Protein AF-A0A5C8NND2-F1 (afdb_monomer)

Organism: NCBI:txid2498847

Secondary structure (DSSP, 8-state):
-HHHHHHHHHHHHHHHHHHHHHHHHHTTTT-S-HHHHGGG-TTTSHHHHHHS--PPPPHHHHHHHHHHHHHHHHHHHHHHHHHHHHGGG--HHHHHHHHHHHHHHHHHHHHTTS-S-SSHHHHHHHHHHHHHHHHHHHHHHH--SS-----S-S-------THHHHHHHHHHHHHHHHHHHHHHHTTGGGS--SS--GGG----GGGG-TT--S---HHHHHHHHHHHHHHHHHHHHHHHHHHHHHHTSS-HHHHHHHHHHHHHHHHHHHHHHHHHTTSSHHHHHHHHHHHHHHHHHHHHHHHHHSPP--PPP-------TTTTS--

Nearest PDB structures (foldseek):
  6ied-assembly1_A  TM=7.271E-01  e=4.786E-05  Bacillus subtilis subsp. subtilis str. 168
  3mzv-assembly1_A  TM=2.451E-01  e=4.444E+00  Rhodobacter capsulatus
  5eg1-assembly1_B  TM=1.615E-01  e=3.174E+00  Escherichia coli

Solvent-accessible surface area (backbone atoms only — not comparable to full-atom values): 17252 Å² total; per-residue (Å²): 102,39,69,56,24,43,51,35,22,55,36,36,30,50,28,40,23,26,49,40,38,51,50,38,47,36,63,45,48,74,58,93,52,55,90,81,46,32,47,63,16,73,71,72,23,51,73,60,20,70,71,38,71,88,57,80,73,55,70,70,52,52,50,28,54,49,52,24,53,54,32,48,52,51,34,50,52,45,51,50,48,44,40,71,78,36,50,92,55,40,44,74,69,50,46,51,46,43,49,49,46,48,53,47,50,52,49,46,63,55,53,53,75,56,58,87,58,76,40,39,44,60,55,39,51,50,56,48,44,46,39,48,46,15,21,44,23,26,34,53,33,64,55,78,67,68,73,70,78,76,77,93,81,72,83,84,74,86,61,65,69,27,23,60,37,21,48,52,23,53,56,44,44,53,53,44,52,47,44,47,41,43,26,55,71,39,70,18,54,65,51,44,67,53,98,73,54,73,92,56,46,34,88,53,75,75,74,68,40,43,80,55,60,70,81,62,61,68,34,41,23,24,22,49,45,49,54,38,50,54,50,48,53,55,28,46,54,32,41,48,53,15,18,58,30,22,50,72,40,90,48,68,70,40,32,53,49,16,54,51,49,52,53,43,49,53,51,36,52,52,25,49,50,32,23,24,56,60,50,59,27,41,60,24,46,16,49,32,47,25,45,48,31,49,46,44,17,53,36,32,36,48,30,64,68,39,82,75,82,71,78,72,78,79,76,77,72,77,79,72,85,70,85,82,72,89,134

Structure (mmCIF, N/CA/C/O backbone):
data_AF-A0A5C8NND2-F1
#
_entry.id   AF-A0A5C8NND2-F1
#
loop_
_atom_site.group_PDB
_atom_site.id
_atom_site.type_symbol
_atom_site.label_atom_id
_atom_site.label_alt_id
_atom_site.label_comp_id
_atom_site.label_asym_id
_atom_site.label_entity_id
_atom_site.label_seq_id
_atom_site.pdbx_PDB_ins_code
_atom_site.Cartn_x
_atom_site.Cartn_y
_atom_site.Cartn_z
_atom_site.occupancy
_atom_site.B_iso_or_equiv
_atom_site.auth_seq_id
_atom_site.auth_comp_id
_atom_site.auth_asym_id
_atom_site.auth_atom_id
_atom_site.pdbx_PDB_model_num
ATOM 1 N N . MET A 1 1 ? -12.599 -13.479 16.612 1.00 85.00 1 MET A N 1
ATOM 2 C CA . MET A 1 1 ? -12.754 -12.504 15.508 1.00 85.00 1 MET A CA 1
ATOM 3 C C 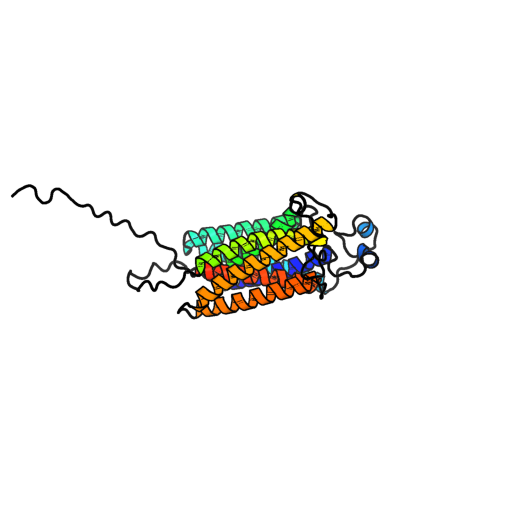. MET A 1 1 ? -11.619 -11.495 15.453 1.00 85.00 1 MET A C 1
ATOM 5 O O . MET A 1 1 ? -10.872 -11.562 14.494 1.00 85.00 1 MET A O 1
ATOM 9 N N . LYS A 1 2 ? -11.383 -10.664 16.480 1.00 89.38 2 LYS A N 1
ATOM 10 C CA . LYS A 1 2 ? -10.290 -9.664 16.458 1.00 89.38 2 LYS A CA 1
ATOM 11 C C . LYS A 1 2 ? -8.902 -10.227 16.112 1.00 89.38 2 LYS A C 1
ATOM 13 O O . LYS A 1 2 ? -8.240 -9.712 15.224 1.00 89.38 2 LYS A O 1
ATOM 18 N N . ARG A 1 3 ? -8.492 -11.331 16.756 1.00 93.38 3 ARG A N 1
ATOM 19 C CA . ARG A 1 3 ? -7.207 -12.004 16.468 1.00 93.38 3 ARG A CA 1
ATOM 20 C C . ARG A 1 3 ? -7.115 -12.537 15.032 1.00 93.38 3 ARG A C 1
ATOM 22 O O . ARG A 1 3 ? -6.057 -12.441 14.429 1.00 93.38 3 ARG A O 1
ATOM 29 N N . LEU A 1 4 ? -8.219 -13.055 14.487 1.00 94.75 4 LEU A N 1
ATOM 30 C CA . LEU A 1 4 ? -8.273 -13.534 13.100 1.00 94.75 4 LEU A CA 1
ATOM 31 C C . LEU A 1 4 ? -8.177 -12.368 12.111 1.00 94.75 4 LEU A C 1
ATOM 33 O O . LEU A 1 4 ? -7.431 -12.463 11.148 1.00 94.75 4 LEU A O 1
ATOM 37 N N . ALA A 1 5 ? -8.874 -11.259 12.379 1.00 95.44 5 ALA A N 1
ATOM 38 C CA . ALA A 1 5 ? -8.794 -10.051 11.561 1.00 95.44 5 ALA A CA 1
ATOM 39 C C . ALA A 1 5 ? -7.383 -9.439 11.592 1.00 95.44 5 ALA A C 1
ATOM 41 O O . ALA A 1 5 ? -6.867 -9.055 10.550 1.00 95.44 5 ALA A O 1
ATOM 42 N N . LEU A 1 6 ? -6.721 -9.432 12.756 1.00 96.12 6 LEU A N 1
ATOM 43 C CA . LEU A 1 6 ? -5.328 -8.996 12.872 1.00 96.12 6 LEU A CA 1
ATOM 44 C C . LEU A 1 6 ? -4.374 -9.917 12.100 1.00 96.12 6 LEU A C 1
ATOM 46 O O . LEU A 1 6 ? -3.526 -9.427 11.364 1.00 96.12 6 LEU A O 1
ATOM 50 N N . LEU A 1 7 ? -4.527 -11.240 12.225 1.00 97.81 7 LEU A N 1
ATOM 51 C CA . LEU A 1 7 ? -3.732 -12.197 11.453 1.00 97.81 7 LEU A CA 1
ATOM 52 C C . LEU A 1 7 ? -3.928 -11.996 9.944 1.00 97.81 7 LEU A C 1
ATOM 54 O O . LEU A 1 7 ? -2.949 -11.907 9.210 1.00 97.81 7 LEU A O 1
ATOM 58 N N . ALA A 1 8 ? -5.176 -11.869 9.486 1.00 97.88 8 ALA A N 1
ATOM 59 C CA . ALA A 1 8 ? -5.491 -11.608 8.085 1.00 97.88 8 ALA A CA 1
ATOM 60 C C . ALA A 1 8 ? -4.902 -10.269 7.608 1.00 97.88 8 ALA A C 1
ATOM 62 O O . ALA A 1 8 ? -4.371 -10.186 6.503 1.00 97.88 8 ALA A O 1
ATOM 63 N N . CYS A 1 9 ? -4.935 -9.233 8.450 1.00 98.06 9 CYS A N 1
ATOM 64 C CA . CYS A 1 9 ? -4.323 -7.936 8.171 1.00 98.06 9 CYS A CA 1
ATOM 65 C C . CYS A 1 9 ? -2.804 -8.062 7.971 1.00 98.06 9 CYS A C 1
ATOM 67 O O . CYS A 1 9 ? -2.269 -7.553 6.989 1.00 98.06 9 CYS A O 1
ATOM 69 N N . LEU A 1 10 ? -2.107 -8.778 8.860 1.00 97.81 10 LEU A N 1
ATOM 70 C CA . LEU A 1 10 ? -0.660 -9.002 8.750 1.00 97.81 10 LEU A CA 1
ATOM 71 C C . LEU A 1 10 ? -0.304 -9.832 7.510 1.00 97.81 10 LEU A C 1
ATOM 73 O O . LEU A 1 10 ? 0.630 -9.489 6.790 1.00 97.81 10 LEU A O 1
ATOM 77 N N . LEU A 1 11 ? -1.083 -10.873 7.208 1.00 98.19 11 LEU A N 1
ATOM 78 C CA . LEU A 1 11 ? -0.917 -11.637 5.971 1.00 98.19 11 LEU A CA 1
ATOM 79 C C . LEU A 1 11 ? -1.165 -10.771 4.730 1.00 98.19 11 LEU A C 1
ATOM 81 O O . LEU A 1 11 ? -0.459 -10.928 3.740 1.00 98.19 11 LEU A O 1
ATOM 85 N N . THR A 1 12 ? -2.097 -9.817 4.786 1.00 98.19 12 THR A N 1
ATOM 86 C CA . THR A 1 12 ? -2.329 -8.861 3.690 1.00 98.19 12 THR A CA 1
ATOM 87 C C . THR A 1 12 ? -1.110 -7.968 3.454 1.00 98.19 12 THR A C 1
ATOM 89 O O . THR A 1 12 ? -0.739 -7.736 2.309 1.00 98.19 12 THR A O 1
ATOM 92 N N . VAL A 1 13 ? -0.394 -7.557 4.504 1.00 97.56 13 VAL A N 1
ATOM 93 C CA . VAL A 1 13 ? 0.896 -6.856 4.355 1.00 97.56 13 VAL A CA 1
ATOM 94 C C . VAL A 1 13 ? 1.930 -7.743 3.648 1.00 97.56 13 VAL A C 1
ATOM 96 O O . VAL A 1 13 ? 2.632 -7.270 2.752 1.00 97.56 13 VAL A O 1
ATOM 99 N N . CYS A 1 14 ? 1.997 -9.038 3.978 1.00 97.50 14 CYS A N 1
ATOM 100 C CA . CYS A 1 14 ? 2.864 -9.993 3.275 1.00 97.50 14 CYS A CA 1
ATOM 101 C C . CYS A 1 14 ? 2.464 -10.174 1.799 1.00 97.50 14 CYS A C 1
ATOM 103 O O . CYS A 1 14 ? 3.339 -10.261 0.931 1.00 97.50 14 CYS A O 1
ATOM 105 N N . ILE A 1 15 ? 1.162 -10.199 1.493 1.00 97.31 15 ILE A N 1
ATOM 106 C CA . ILE A 1 15 ? 0.633 -10.224 0.119 1.00 97.31 15 ILE A CA 1
ATOM 107 C C . ILE A 1 15 ? 1.097 -8.978 -0.638 1.00 97.31 15 ILE A C 1
ATOM 109 O O . ILE A 1 15 ? 1.634 -9.115 -1.736 1.00 97.31 15 ILE A O 1
ATOM 113 N N . THR A 1 16 ? 0.953 -7.789 -0.049 1.00 96.62 16 THR A N 1
ATOM 114 C CA . THR A 1 16 ? 1.363 -6.517 -0.661 1.00 96.62 16 THR A CA 1
ATOM 115 C C . THR A 1 16 ? 2.868 -6.476 -0.927 1.00 96.62 16 THR A C 1
ATOM 117 O O . THR A 1 16 ? 3.281 -6.125 -2.032 1.00 96.62 16 THR A O 1
ATOM 120 N N . ALA A 1 17 ? 3.693 -6.902 0.035 1.00 97.06 17 ALA A N 1
ATOM 121 C CA . ALA A 1 17 ? 5.146 -6.963 -0.124 1.00 97.06 17 ALA A CA 1
ATOM 122 C C . ALA A 1 17 ? 5.560 -7.936 -1.242 1.00 97.06 17 ALA A C 1
ATOM 124 O O . ALA A 1 17 ? 6.278 -7.570 -2.169 1.00 97.06 17 ALA A O 1
ATOM 125 N N . SER A 1 18 ? 5.064 -9.175 -1.196 1.00 96.94 18 SER A N 1
ATOM 126 C CA . SER A 1 18 ? 5.376 -10.189 -2.212 1.00 96.94 18 SER A CA 1
ATOM 127 C C . SER A 1 18 ? 4.859 -9.803 -3.604 1.00 96.94 18 SER A C 1
ATOM 129 O O . SER A 1 18 ? 5.570 -9.998 -4.588 1.00 96.94 18 SER A O 1
ATOM 131 N N . SER A 1 19 ? 3.673 -9.190 -3.697 1.00 95.19 19 SER A N 1
ATOM 132 C CA . SER A 1 19 ? 3.117 -8.661 -4.949 1.00 95.19 19 SER A CA 1
ATOM 133 C C . SER A 1 19 ? 3.984 -7.543 -5.530 1.00 95.19 19 SER A C 1
ATOM 135 O O . SER A 1 19 ? 4.287 -7.563 -6.724 1.00 95.19 19 SER A O 1
ATOM 137 N N . ALA A 1 20 ? 4.428 -6.596 -4.694 1.00 94.94 20 ALA A N 1
ATOM 138 C CA . ALA A 1 20 ? 5.323 -5.521 -5.110 1.00 94.94 20 ALA A CA 1
ATOM 139 C C . ALA A 1 20 ? 6.652 -6.072 -5.637 1.00 94.94 20 ALA A C 1
ATOM 141 O O . ALA A 1 20 ? 7.063 -5.696 -6.730 1.00 94.94 20 ALA A O 1
ATOM 142 N N . LEU A 1 21 ? 7.267 -7.019 -4.924 1.00 94.69 21 LEU A N 1
ATOM 143 C CA . LEU A 1 21 ? 8.515 -7.650 -5.352 1.00 94.69 21 LEU A CA 1
ATOM 144 C C . LEU A 1 21 ? 8.382 -8.326 -6.723 1.00 94.69 21 LEU A C 1
ATOM 146 O O . LEU A 1 21 ? 9.208 -8.099 -7.603 1.00 94.69 21 LEU A O 1
ATOM 150 N N . ILE A 1 22 ? 7.329 -9.127 -6.924 1.00 91.69 22 ILE A N 1
ATOM 151 C CA . ILE A 1 22 ? 7.084 -9.824 -8.196 1.00 91.69 22 ILE A CA 1
ATOM 152 C C . ILE A 1 22 ? 6.903 -8.816 -9.334 1.00 91.69 22 ILE A C 1
ATOM 154 O O . ILE A 1 22 ? 7.519 -8.973 -10.385 1.00 91.69 22 ILE A O 1
ATOM 158 N N . ARG A 1 23 ? 6.080 -7.783 -9.124 1.00 90.88 23 ARG A N 1
ATOM 159 C CA . ARG A 1 23 ? 5.770 -6.774 -10.142 1.00 90.88 23 ARG A CA 1
ATOM 160 C C . ARG A 1 23 ? 6.983 -5.918 -10.497 1.00 90.88 23 ARG A C 1
ATOM 162 O O . ARG A 1 23 ? 7.271 -5.738 -11.673 1.00 90.88 23 ARG A O 1
ATOM 169 N N . HIS A 1 24 ? 7.694 -5.396 -9.499 1.00 89.88 24 HIS A N 1
ATOM 170 C CA . HIS A 1 24 ? 8.872 -4.561 -9.733 1.00 89.88 24 HIS A CA 1
ATOM 171 C C . HIS A 1 24 ? 9.998 -5.358 -10.396 1.00 89.88 24 HIS A C 1
ATOM 173 O O . HIS A 1 24 ? 10.655 -4.835 -11.291 1.00 89.88 24 HIS A O 1
ATOM 179 N N . TRP A 1 25 ? 10.163 -6.637 -10.037 1.00 87.88 25 TRP A N 1
ATOM 180 C CA . TRP A 1 25 ? 11.082 -7.527 -10.742 1.00 87.88 25 TRP A CA 1
ATOM 181 C C . TRP A 1 25 ? 10.650 -7.749 -12.195 1.00 87.88 25 TRP A C 1
ATOM 183 O O . TRP A 1 25 ? 11.470 -7.606 -13.086 1.00 87.88 25 TRP A O 1
ATOM 193 N N . GLN A 1 26 ? 9.371 -8.027 -12.468 1.00 84.00 26 GLN A N 1
ATOM 194 C CA . GLN A 1 26 ? 8.870 -8.182 -13.844 1.00 84.00 26 GLN A CA 1
ATOM 195 C C . GLN A 1 26 ? 9.059 -6.919 -14.698 1.00 84.00 26 GLN A C 1
ATOM 197 O O . GLN A 1 26 ? 9.319 -7.030 -15.894 1.00 84.00 26 GLN A O 1
ATOM 202 N N . ALA A 1 27 ? 8.963 -5.742 -14.077 1.00 80.69 27 ALA A N 1
ATOM 203 C CA . ALA A 1 27 ? 9.241 -4.445 -14.690 1.00 80.69 27 ALA A CA 1
ATOM 204 C C . ALA A 1 27 ? 10.749 -4.131 -14.811 1.00 80.69 27 ALA A C 1
ATOM 206 O O . ALA A 1 27 ? 11.117 -3.043 -15.246 1.00 80.69 27 ALA A O 1
ATOM 207 N N . GLY A 1 28 ? 11.637 -5.045 -14.410 1.00 80.94 28 GLY A N 1
ATOM 208 C CA . GLY A 1 28 ? 13.086 -4.873 -14.515 1.00 80.94 28 GLY A CA 1
ATOM 209 C C . GLY A 1 28 ? 13.693 -3.854 -13.548 1.00 80.94 28 GLY A C 1
ATOM 210 O O . GLY A 1 28 ? 14.813 -3.399 -13.775 1.00 80.94 28 GLY A O 1
ATOM 211 N N . LEU A 1 29 ? 12.978 -3.471 -12.483 1.00 82.00 29 LEU A N 1
ATOM 212 C CA . LEU A 1 29 ? 13.484 -2.514 -11.500 1.00 82.00 29 LEU A CA 1
ATOM 213 C C . LEU A 1 29 ? 14.721 -3.090 -10.791 1.00 82.00 29 LEU A C 1
ATOM 215 O O . LEU A 1 29 ? 14.643 -4.148 -10.165 1.00 82.00 29 LEU A O 1
ATOM 219 N N . GLY A 1 30 ? 15.841 -2.366 -10.857 1.00 73.00 30 GLY A N 1
ATOM 220 C CA . GLY A 1 30 ? 17.125 -2.789 -10.287 1.00 73.00 30 GLY A CA 1
ATOM 221 C C . GLY A 1 30 ? 18.031 -3.581 -11.234 1.00 73.00 30 GLY A C 1
ATOM 222 O O . GLY A 1 30 ? 18.991 -4.178 -10.760 1.00 73.00 30 GLY A O 1
ATOM 223 N N . CYS A 1 31 ? 17.745 -3.610 -12.540 1.00 75.69 31 CYS A N 1
ATOM 224 C CA . CYS A 1 31 ? 18.754 -3.976 -13.533 1.00 75.69 31 CYS A CA 1
ATOM 225 C C . CYS A 1 31 ? 19.512 -2.723 -13.997 1.00 75.69 31 CYS A C 1
ATOM 227 O O . CYS A 1 31 ? 18.945 -1.873 -14.681 1.00 75.69 31 CYS A O 1
ATOM 229 N N . ASP A 1 32 ? 20.799 -2.649 -13.660 1.00 62.66 32 ASP A N 1
ATOM 230 C CA . ASP A 1 32 ? 21.664 -1.503 -13.979 1.00 62.66 32 ASP A CA 1
ATOM 231 C C . ASP A 1 32 ? 22.063 -1.444 -15.468 1.00 62.66 32 ASP A C 1
ATOM 233 O O . ASP A 1 32 ? 22.403 -0.384 -15.987 1.00 62.66 32 ASP A O 1
ATOM 237 N N . ALA A 1 33 ? 21.996 -2.576 -16.179 1.00 63.88 33 ALA A N 1
ATOM 238 C CA . ALA A 1 33 ? 22.332 -2.697 -17.597 1.00 63.88 33 ALA A C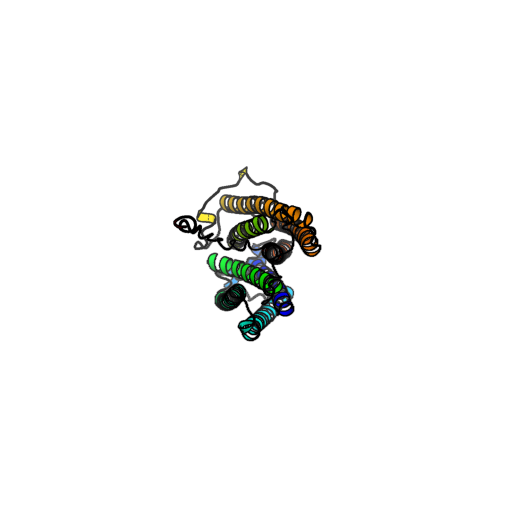A 1
ATOM 239 C C . ALA A 1 33 ? 21.167 -3.323 -18.376 1.00 63.88 33 ALA A C 1
ATOM 241 O O . ALA A 1 33 ? 21.176 -4.519 -18.667 1.00 63.88 33 ALA A O 1
ATOM 242 N N . TRP A 1 34 ? 20.156 -2.510 -18.713 1.00 64.94 34 TRP A N 1
ATOM 243 C CA . TRP A 1 34 ? 18.921 -2.962 -19.375 1.00 64.94 34 TRP A CA 1
ATOM 244 C C . TRP A 1 34 ? 19.181 -3.893 -20.570 1.00 64.94 34 TRP A C 1
ATOM 246 O O . TRP A 1 34 ? 18.594 -4.968 -20.639 1.00 64.94 34 TRP A O 1
ATOM 256 N N . GLY A 1 35 ? 20.138 -3.553 -21.442 1.00 58.53 35 GLY A N 1
ATOM 257 C CA . GLY A 1 35 ? 20.505 -4.384 -22.598 1.00 58.53 35 GLY A CA 1
ATOM 258 C C . GLY A 1 35 ? 21.026 -5.785 -22.243 1.00 58.53 35 GLY A C 1
ATOM 259 O O . GLY A 1 35 ? 20.824 -6.717 -23.011 1.00 58.53 35 GLY A O 1
ATOM 260 N N . ALA A 1 36 ? 21.637 -5.966 -21.069 1.00 61.84 36 ALA A N 1
ATOM 261 C CA . ALA A 1 36 ? 22.093 -7.271 -20.592 1.00 61.84 36 ALA A CA 1
ATOM 262 C C . ALA A 1 36 ? 20.978 -8.080 -19.902 1.00 61.84 36 ALA A C 1
ATOM 264 O O . ALA A 1 36 ? 21.051 -9.307 -19.873 1.00 61.84 36 ALA A O 1
ATOM 265 N N . CYS A 1 37 ? 19.946 -7.421 -19.355 1.00 65.62 37 CYS A N 1
ATOM 266 C CA . CYS A 1 37 ? 18.861 -8.105 -18.643 1.00 65.62 37 CYS A CA 1
ATOM 267 C C . CYS A 1 37 ? 17.531 -8.187 -19.407 1.00 65.62 37 CYS A C 1
ATOM 269 O O . CYS A 1 37 ? 16.625 -8.866 -18.926 1.00 65.62 37 CYS A O 1
ATOM 271 N N . ALA A 1 38 ? 17.365 -7.507 -20.546 1.00 62.69 38 ALA A N 1
ATOM 272 C CA . ALA A 1 38 ? 16.078 -7.399 -21.244 1.00 62.69 38 ALA A CA 1
ATOM 273 C C . ALA A 1 38 ? 15.456 -8.776 -21.551 1.00 62.69 38 ALA A C 1
ATOM 275 O O . ALA A 1 38 ? 14.270 -8.985 -21.298 1.00 62.69 38 ALA A O 1
ATOM 276 N N . ALA A 1 39 ? 16.278 -9.755 -21.952 1.00 60.69 39 ALA A N 1
ATOM 277 C CA . ALA A 1 39 ? 15.859 -11.138 -22.215 1.00 60.69 39 ALA A CA 1
ATOM 278 C C . ALA A 1 39 ? 15.339 -11.899 -20.973 1.00 60.69 39 ALA A C 1
ATOM 280 O O . ALA A 1 39 ? 14.742 -12.963 -21.099 1.00 60.69 39 ALA A O 1
ATOM 281 N N . THR A 1 40 ? 15.558 -11.374 -19.762 1.00 65.50 40 THR A N 1
ATOM 282 C CA . THR A 1 40 ? 15.129 -11.981 -18.488 1.00 65.50 40 THR A CA 1
ATOM 283 C C . THR A 1 40 ? 13.757 -11.474 -18.025 1.00 65.50 40 THR A C 1
ATOM 285 O O . THR A 1 40 ? 13.126 -12.096 -17.166 1.00 65.50 40 THR A O 1
ATOM 288 N N . PHE A 1 41 ? 13.274 -10.349 -18.569 1.00 67.88 41 PHE A N 1
ATOM 289 C CA . PHE A 1 41 ? 12.112 -9.632 -18.042 1.00 67.88 41 PHE A CA 1
ATOM 290 C C . PHE A 1 41 ? 10.925 -9.644 -19.019 1.00 67.88 41 PHE A C 1
ATOM 292 O O . PHE A 1 41 ? 10.891 -8.857 -19.966 1.00 67.88 41 PHE A O 1
ATOM 299 N N . PRO A 1 42 ? 9.900 -10.479 -18.768 1.00 58.91 42 PRO A N 1
ATOM 300 C CA . PRO A 1 42 ? 8.850 -10.761 -19.746 1.00 58.91 42 PRO A CA 1
ATOM 301 C C . PRO A 1 42 ? 7.902 -9.587 -20.032 1.00 58.91 42 PRO A C 1
ATOM 303 O O . PRO A 1 42 ? 7.272 -9.579 -21.080 1.00 58.91 42 PRO A O 1
ATOM 306 N N . VAL A 1 43 ? 7.777 -8.607 -19.127 1.00 59.69 43 VAL A N 1
ATOM 307 C CA . VAL A 1 43 ? 6.843 -7.474 -19.302 1.00 59.69 43 VAL A CA 1
ATOM 308 C C . VAL A 1 43 ? 7.479 -6.332 -20.091 1.00 59.69 43 VAL A C 1
ATOM 310 O O . VAL A 1 43 ? 6.839 -5.749 -20.955 1.00 59.69 43 VAL A O 1
ATOM 313 N N . ARG A 1 44 ? 8.745 -6.008 -19.814 1.00 59.00 44 ARG A N 1
ATOM 314 C CA . ARG A 1 44 ? 9.414 -4.840 -20.406 1.00 59.00 44 ARG A CA 1
ATOM 315 C C . ARG A 1 44 ? 10.299 -5.206 -21.613 1.00 59.00 44 ARG A C 1
ATOM 317 O O . ARG A 1 44 ? 10.649 -4.325 -22.384 1.00 59.00 44 ARG A O 1
ATOM 324 N N . GLY A 1 45 ? 10.618 -6.491 -21.821 1.00 52.50 45 GLY A N 1
ATOM 325 C CA . GLY A 1 45 ? 11.430 -6.972 -22.951 1.00 52.50 45 GLY A CA 1
ATOM 326 C C . GLY A 1 45 ? 10.672 -7.282 -24.254 1.00 52.50 45 GLY A C 1
ATOM 327 O O . GLY A 1 45 ? 11.306 -7.625 -25.248 1.00 52.50 45 GLY A O 1
ATOM 328 N N . GLY A 1 46 ? 9.337 -7.176 -24.285 1.00 58.88 46 GLY A N 1
ATOM 329 C CA . GLY A 1 46 ? 8.539 -7.305 -25.515 1.00 58.88 46 GLY A CA 1
ATOM 330 C C . GLY A 1 46 ? 8.848 -8.557 -26.360 1.00 58.88 46 GLY A C 1
ATOM 331 O O . GLY A 1 46 ? 9.065 -9.650 -25.833 1.00 58.88 46 GLY A O 1
ATOM 332 N N . ALA A 1 47 ? 8.877 -8.399 -27.689 1.00 49.97 47 ALA A N 1
ATOM 333 C CA . ALA A 1 47 ? 9.171 -9.484 -28.633 1.00 49.97 47 ALA A CA 1
ATOM 334 C C . ALA A 1 47 ? 10.599 -10.059 -28.493 1.00 49.97 47 ALA A C 1
ATOM 336 O O . ALA A 1 47 ? 10.817 -11.225 -28.814 1.00 49.97 47 ALA A O 1
ATOM 337 N N . GLU A 1 48 ? 11.557 -9.283 -27.974 1.00 49.94 48 GLU A N 1
ATOM 338 C CA . GLU A 1 48 ? 12.941 -9.728 -27.754 1.00 49.94 48 GLU A CA 1
ATOM 339 C C . GLU A 1 48 ? 13.053 -10.701 -26.570 1.00 49.94 48 GLU A C 1
ATOM 341 O O . GLU A 1 48 ? 13.769 -11.697 -26.658 1.00 49.94 48 GLU A O 1
ATOM 346 N N . ALA A 1 49 ? 12.286 -10.486 -25.493 1.00 52.59 49 ALA A N 1
ATOM 347 C CA . ALA A 1 49 ? 12.168 -11.458 -24.401 1.00 52.59 49 ALA A CA 1
ATOM 348 C C . ALA A 1 49 ? 11.431 -12.737 -24.836 1.00 52.59 49 ALA A C 1
ATOM 350 O O . ALA A 1 49 ? 11.746 -13.819 -24.347 1.00 52.59 49 ALA A O 1
ATOM 351 N N . ALA A 1 50 ? 10.482 -12.631 -25.773 1.00 50.69 50 ALA A N 1
ATOM 352 C CA . ALA A 1 50 ? 9.775 -13.782 -26.341 1.00 50.69 50 ALA A CA 1
ATOM 353 C C . ALA A 1 50 ? 10.635 -14.614 -27.316 1.00 50.69 50 ALA A C 1
ATOM 355 O O . ALA A 1 50 ? 10.376 -15.804 -27.491 1.00 50.69 50 ALA A O 1
ATOM 356 N N . ALA A 1 51 ? 11.651 -14.005 -27.936 1.00 51.03 51 ALA A N 1
ATOM 357 C CA . ALA A 1 51 ? 12.617 -14.671 -28.813 1.00 51.03 51 ALA A CA 1
ATOM 358 C C . ALA A 1 51 ? 13.811 -15.289 -28.053 1.00 51.03 51 ALA A C 1
ATOM 360 O O . ALA A 1 51 ? 14.567 -16.074 -28.629 1.00 51.03 51 ALA A O 1
ATOM 361 N N . GLY A 1 52 ? 13.995 -14.938 -26.774 1.00 54.03 52 GLY A N 1
ATOM 362 C CA . GLY A 1 52 ? 15.036 -15.479 -25.903 1.00 54.03 52 GLY A CA 1
ATOM 363 C C . GLY A 1 52 ? 14.665 -16.816 -25.248 1.00 54.03 52 GLY A C 1
ATOM 364 O O . GLY A 1 52 ? 13.500 -17.201 -25.159 1.00 54.03 52 GLY A O 1
ATOM 365 N N . VAL A 1 53 ? 15.674 -17.540 -24.753 1.00 55.84 53 VAL A N 1
ATOM 366 C CA . VAL A 1 53 ? 15.464 -18.740 -23.923 1.00 55.84 53 VAL A CA 1
ATOM 367 C C . VAL A 1 53 ? 14.727 -18.328 -22.639 1.00 55.84 53 VAL A C 1
ATOM 369 O O . VAL A 1 53 ? 15.169 -17.374 -21.997 1.00 55.84 53 VAL A O 1
ATOM 372 N N . PRO A 1 54 ? 13.658 -19.033 -22.215 1.00 57.91 54 PRO A N 1
ATOM 373 C CA . PRO A 1 54 ? 12.967 -18.735 -20.965 1.00 57.91 54 PRO A CA 1
ATOM 374 C C . PRO A 1 54 ? 13.948 -18.733 -19.787 1.00 57.91 54 PRO A C 1
ATOM 376 O O . PRO A 1 54 ? 14.489 -19.775 -19.414 1.00 57.91 54 PRO A O 1
ATOM 379 N N . VAL A 1 55 ? 14.192 -17.559 -19.202 1.00 65.62 55 VAL A N 1
ATOM 380 C CA . VAL A 1 55 ? 15.058 -17.440 -18.027 1.00 65.62 55 VAL A CA 1
ATOM 381 C C . VAL A 1 55 ? 14.252 -17.806 -16.787 1.00 65.62 55 VAL A C 1
ATOM 383 O O . VAL A 1 55 ? 13.249 -17.168 -16.458 1.00 65.62 55 VAL A O 1
ATOM 386 N N . GLU A 1 56 ? 14.699 -18.842 -16.081 1.00 75.94 56 GLU A N 1
ATOM 387 C CA . GLU A 1 56 ? 14.078 -19.264 -14.829 1.00 75.94 56 GLU A CA 1
ATOM 388 C C . GLU A 1 56 ? 14.173 -18.131 -13.785 1.00 75.94 56 GLU A C 1
ATOM 390 O O . GLU A 1 56 ? 15.270 -17.619 -13.530 1.00 75.94 56 GLU A O 1
ATOM 395 N N . PRO A 1 57 ? 13.062 -17.728 -13.131 1.00 81.62 57 PRO A N 1
ATOM 396 C CA . PRO A 1 57 ? 13.096 -16.660 -12.141 1.00 81.62 57 PRO A CA 1
ATOM 397 C C . PRO A 1 57 ? 14.042 -16.999 -10.983 1.00 81.62 57 PRO A C 1
ATOM 399 O O . PRO A 1 57 ? 14.046 -18.148 -10.529 1.00 81.62 57 PRO A O 1
ATOM 402 N N . PRO A 1 58 ? 14.766 -16.020 -10.410 1.00 86.38 58 PRO A N 1
ATOM 403 C CA . PRO A 1 58 ? 15.633 -16.254 -9.261 1.00 86.38 58 PRO A CA 1
ATOM 404 C C . PRO A 1 58 ? 14.890 -16.895 -8.074 1.00 86.38 58 PRO A C 1
ATOM 406 O O . PRO A 1 58 ? 13.690 -16.645 -7.891 1.00 86.38 58 PRO A O 1
ATOM 409 N N . PRO A 1 59 ? 15.580 -17.656 -7.197 1.00 90.56 59 PRO A N 1
ATOM 410 C CA . PRO A 1 59 ? 14.960 -18.318 -6.046 1.00 90.56 59 PRO A CA 1
ATOM 411 C C . PRO A 1 59 ? 14.103 -17.384 -5.179 1.00 90.56 59 PRO A C 1
ATOM 413 O O . PRO A 1 59 ? 12.995 -17.753 -4.796 1.00 90.56 59 PRO A O 1
ATOM 416 N N . ALA A 1 60 ? 14.563 -16.150 -4.942 1.00 89.94 60 ALA A N 1
ATOM 417 C CA . ALA A 1 60 ? 13.825 -15.145 -4.177 1.00 89.94 60 ALA A CA 1
ATOM 418 C C . ALA A 1 60 ? 12.451 -14.815 -4.792 1.00 89.94 60 ALA A C 1
ATOM 420 O O . ALA A 1 60 ? 11.461 -14.697 -4.072 1.00 89.94 60 ALA A O 1
ATOM 421 N N . ILE A 1 61 ? 12.361 -14.736 -6.123 1.00 90.81 61 ILE A N 1
ATOM 422 C CA . ILE A 1 61 ? 11.108 -14.461 -6.838 1.00 90.81 61 ILE A CA 1
ATOM 423 C C . ILE A 1 61 ? 10.179 -15.675 -6.798 1.00 90.81 61 ILE A C 1
ATOM 425 O O . ILE A 1 61 ? 8.969 -15.522 -6.631 1.00 90.81 61 ILE A O 1
ATOM 429 N N . ARG A 1 62 ? 10.719 -16.896 -6.888 1.00 92.31 62 ARG A N 1
ATOM 430 C CA . ARG A 1 62 ? 9.916 -18.120 -6.733 1.00 92.31 62 ARG A CA 1
ATOM 431 C C . ARG A 1 62 ? 9.325 -18.233 -5.329 1.00 92.31 62 ARG A C 1
ATOM 433 O O . ARG A 1 62 ? 8.131 -18.509 -5.198 1.00 92.31 62 ARG A O 1
ATOM 440 N N . VAL A 1 63 ? 10.124 -17.945 -4.299 1.00 95.19 63 VAL A N 1
ATOM 441 C CA . VAL A 1 63 ? 9.655 -17.861 -2.907 1.00 95.19 63 VAL A CA 1
ATOM 442 C C . VAL A 1 63 ? 8.588 -16.779 -2.776 1.00 95.19 63 VAL A C 1
ATOM 444 O O . VAL A 1 63 ? 7.524 -17.060 -2.241 1.00 95.19 63 VAL A O 1
ATOM 447 N N . ALA A 1 64 ? 8.797 -15.585 -3.336 1.00 94.81 64 ALA A N 1
ATOM 448 C CA . ALA A 1 64 ? 7.798 -14.518 -3.312 1.00 94.81 64 ALA A CA 1
ATOM 449 C C . ALA A 1 64 ? 6.466 -14.945 -3.953 1.00 94.81 64 ALA A C 1
ATOM 451 O O . ALA A 1 64 ? 5.408 -14.704 -3.374 1.00 94.81 64 ALA A O 1
ATOM 452 N N . ARG A 1 65 ? 6.497 -15.637 -5.102 1.00 94.75 65 ARG A N 1
ATOM 453 C CA . ARG A 1 65 ? 5.292 -16.178 -5.760 1.00 94.75 65 ARG A CA 1
ATOM 454 C C . ARG A 1 65 ? 4.573 -17.208 -4.892 1.00 94.75 65 ARG A C 1
ATOM 456 O O . ARG A 1 65 ? 3.345 -17.188 -4.825 1.00 94.75 65 ARG A O 1
ATOM 463 N N . LEU A 1 66 ? 5.312 -18.101 -4.232 1.00 96.25 66 LEU A N 1
ATOM 464 C CA . LEU A 1 66 ? 4.731 -19.071 -3.303 1.00 96.25 66 LEU A CA 1
ATOM 465 C C . LEU A 1 66 ? 4.126 -18.375 -2.078 1.00 96.25 66 LEU A C 1
ATOM 467 O O . LEU A 1 66 ? 2.965 -18.625 -1.761 1.00 96.25 66 LEU A O 1
ATOM 471 N N . THR A 1 67 ? 4.870 -17.465 -1.446 1.00 96.62 67 THR A N 1
ATOM 472 C CA . THR A 1 67 ? 4.417 -16.672 -0.296 1.00 96.62 67 THR A CA 1
ATOM 473 C C . THR A 1 67 ? 3.157 -15.889 -0.631 1.00 96.62 67 THR A C 1
ATOM 475 O O . THR A 1 67 ? 2.210 -15.907 0.154 1.00 96.62 67 THR A O 1
ATOM 478 N N . HIS A 1 68 ? 3.107 -15.260 -1.808 1.00 96.00 68 HIS A N 1
ATOM 479 C CA . HIS A 1 68 ? 1.943 -14.517 -2.274 1.00 96.00 68 HIS A CA 1
ATOM 480 C C . HIS A 1 68 ? 0.715 -15.428 -2.388 1.00 96.00 68 HIS A C 1
ATOM 482 O O . HIS A 1 68 ? -0.316 -15.141 -1.786 1.00 96.00 68 HIS A O 1
ATOM 488 N N . ARG A 1 69 ? 0.835 -16.565 -3.090 1.00 95.38 69 ARG A N 1
ATOM 489 C CA . ARG A 1 69 ? -0.274 -17.519 -3.280 1.00 95.38 69 ARG A CA 1
ATOM 490 C C . ARG A 1 69 ? -0.766 -18.123 -1.966 1.00 95.38 69 ARG A C 1
ATOM 492 O O . ARG A 1 69 ? -1.974 -18.180 -1.733 1.00 95.38 69 ARG A O 1
ATOM 499 N N . ALA A 1 70 ? 0.159 -18.563 -1.115 1.00 97.44 70 ALA A N 1
ATOM 500 C CA . ALA A 1 70 ? -0.169 -19.156 0.176 1.00 97.44 70 ALA A CA 1
ATOM 501 C C . ALA A 1 70 ? -0.860 -18.135 1.094 1.00 97.44 70 ALA A C 1
ATOM 503 O O . ALA A 1 70 ? -1.924 -18.423 1.642 1.00 97.44 70 ALA A O 1
ATOM 504 N N . SER A 1 71 ? -0.313 -16.919 1.193 1.00 97.62 71 SER A N 1
ATOM 505 C CA . SER A 1 71 ? -0.894 -15.849 2.012 1.00 97.62 71 SER A CA 1
ATOM 506 C C . SER A 1 71 ? -2.253 -15.398 1.476 1.00 97.62 71 SER A C 1
ATOM 508 O O . SER A 1 71 ? -3.181 -15.250 2.263 1.00 97.62 71 SER A O 1
ATOM 510 N N . ALA A 1 72 ? -2.411 -15.244 0.157 1.00 96.81 72 ALA A N 1
ATOM 511 C CA . ALA A 1 72 ? -3.684 -14.869 -0.463 1.00 96.81 72 ALA A CA 1
ATOM 512 C C . ALA A 1 72 ? -4.781 -15.907 -0.199 1.00 96.81 72 ALA A C 1
ATOM 514 O O . ALA A 1 72 ? -5.888 -15.551 0.201 1.00 96.81 72 ALA A O 1
ATOM 515 N N . SER A 1 73 ? -4.450 -17.194 -0.331 1.00 97.19 73 SER A N 1
ATOM 516 C CA . SER A 1 73 ? -5.383 -18.285 -0.027 1.00 97.19 73 SER A CA 1
ATOM 517 C C . SER A 1 73 ? -5.773 -18.288 1.455 1.00 97.19 73 SER A C 1
ATOM 519 O O . SER A 1 73 ? -6.952 -18.393 1.790 1.00 97.19 73 SER A O 1
ATOM 521 N N . ALA A 1 74 ? -4.798 -18.104 2.352 1.00 98.06 74 ALA A N 1
ATOM 522 C CA . ALA A 1 74 ? -5.043 -18.023 3.788 1.00 98.06 74 ALA A CA 1
ATOM 523 C C . ALA A 1 74 ? -5.918 -16.815 4.164 1.00 98.06 74 ALA A C 1
ATOM 525 O O . ALA A 1 74 ? -6.858 -16.965 4.943 1.00 98.06 74 ALA A O 1
ATOM 526 N N . VAL A 1 75 ? -5.662 -15.632 3.592 1.00 98.31 75 VAL A N 1
ATOM 527 C CA . VAL A 1 75 ? -6.495 -14.437 3.803 1.00 98.31 75 VAL A CA 1
ATOM 528 C C . VAL A 1 75 ? -7.913 -14.671 3.301 1.00 98.31 75 VAL A C 1
ATOM 530 O O . VAL A 1 75 ? -8.848 -14.378 4.040 1.00 98.31 75 VAL A O 1
ATOM 533 N N . GLY A 1 76 ? -8.097 -15.266 2.119 1.00 97.75 76 GLY A N 1
ATOM 534 C CA . GLY A 1 76 ? -9.430 -15.580 1.601 1.00 97.75 76 GLY A CA 1
ATOM 535 C C . GLY A 1 76 ? -10.237 -16.481 2.538 1.00 97.75 76 GLY A C 1
ATOM 536 O O . GLY A 1 76 ? -11.389 -16.177 2.854 1.00 97.75 76 GLY A O 1
ATOM 537 N N . LEU A 1 77 ? -9.609 -17.534 3.070 1.00 98.06 77 LEU A N 1
ATOM 538 C CA . LEU A 1 77 ? -10.229 -18.411 4.068 1.00 98.06 77 LEU A CA 1
ATOM 539 C C . LEU A 1 77 ? -10.536 -17.676 5.378 1.00 98.06 77 LEU A C 1
ATOM 541 O O . LEU A 1 77 ? -11.615 -17.850 5.944 1.00 98.06 77 LEU A O 1
ATOM 545 N N . LEU A 1 78 ? -9.617 -16.836 5.861 1.00 97.94 78 LEU A N 1
ATOM 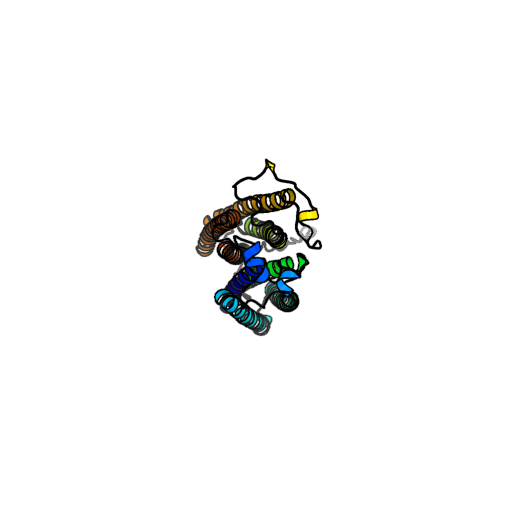546 C CA . LEU A 1 78 ? -9.817 -16.058 7.083 1.00 97.94 78 LEU A CA 1
ATOM 547 C C . LEU A 1 78 ? -10.951 -15.040 6.932 1.00 97.94 78 LEU A C 1
ATOM 549 O O . LEU A 1 78 ? -11.777 -14.931 7.835 1.00 97.94 78 LEU A O 1
ATOM 553 N N . VAL A 1 79 ? -11.026 -14.325 5.808 1.00 97.94 79 VAL A N 1
ATOM 554 C CA . VAL A 1 79 ? -12.104 -13.370 5.508 1.00 97.94 79 VAL A CA 1
ATOM 555 C C . VAL A 1 79 ? -13.450 -14.094 5.453 1.00 97.94 79 VAL A C 1
ATOM 557 O O . VAL A 1 79 ? -14.399 -13.657 6.106 1.00 97.94 79 VAL A O 1
ATOM 560 N N . ALA A 1 80 ? -13.522 -15.240 4.767 1.00 97.31 80 ALA A N 1
ATOM 561 C CA . ALA A 1 80 ? -14.723 -16.073 4.737 1.00 97.31 80 ALA A CA 1
ATOM 562 C C . ALA A 1 80 ? -15.128 -16.550 6.142 1.00 97.31 80 ALA A C 1
ATOM 564 O O . ALA A 1 80 ? -16.285 -16.407 6.532 1.00 97.31 80 ALA A O 1
ATOM 565 N N . ALA A 1 81 ? -14.181 -17.041 6.945 1.00 96.88 81 ALA A N 1
ATOM 566 C CA . ALA A 1 81 ? -14.445 -17.478 8.314 1.00 96.88 81 ALA A CA 1
ATOM 567 C C . ALA A 1 81 ? -14.918 -16.323 9.218 1.00 96.88 81 ALA A C 1
ATOM 569 O O . ALA A 1 81 ? -15.862 -16.485 9.993 1.00 96.88 81 ALA A O 1
ATOM 570 N N . ILE A 1 82 ? -14.295 -15.143 9.116 1.00 94.75 82 ILE A N 1
ATOM 571 C CA . ILE A 1 82 ? -14.704 -13.939 9.854 1.00 94.75 82 ILE A CA 1
ATOM 572 C C . ILE A 1 82 ? -16.139 -13.558 9.488 1.00 94.75 82 ILE A C 1
ATOM 574 O O . ILE A 1 82 ? -16.929 -13.280 10.390 1.00 94.75 82 ILE A O 1
ATOM 578 N N . ALA A 1 83 ? -16.482 -13.576 8.199 1.00 94.44 83 ALA A N 1
ATOM 579 C CA . ALA A 1 83 ? -17.823 -13.262 7.736 1.00 94.44 83 ALA A CA 1
ATOM 580 C C . ALA A 1 83 ? -18.843 -14.288 8.241 1.00 94.44 83 ALA A C 1
ATOM 582 O O . ALA A 1 83 ? -19.775 -13.910 8.943 1.00 94.44 83 ALA A O 1
ATOM 583 N N . LEU A 1 84 ? -18.635 -15.580 7.972 1.00 94.88 84 LEU A N 1
ATOM 584 C CA . LEU A 1 84 ? -19.581 -16.653 8.302 1.00 94.88 84 LEU A CA 1
ATOM 585 C C . LEU A 1 84 ? -19.836 -16.771 9.810 1.00 94.88 84 LEU A C 1
ATOM 587 O O . LEU A 1 84 ? -20.982 -16.778 10.255 1.00 94.88 84 LEU A O 1
ATOM 591 N N . PHE A 1 85 ? -18.775 -16.823 10.619 1.00 94.06 85 PHE A N 1
ATOM 592 C CA . PHE A 1 85 ? -18.902 -17.044 12.064 1.00 94.06 85 PHE A CA 1
ATOM 593 C C . PHE A 1 85 ? -19.100 -15.748 12.864 1.00 94.06 85 PHE A C 1
ATOM 595 O O . PHE A 1 85 ? -19.474 -15.783 14.043 1.00 94.06 85 PHE A O 1
ATOM 602 N N . GLY A 1 86 ? -18.810 -14.593 12.259 1.00 90.56 86 GLY A N 1
ATOM 603 C CA . GLY A 1 86 ? -18.964 -13.278 12.877 1.00 90.56 86 GLY A CA 1
ATOM 604 C C . GLY A 1 86 ? -20.319 -12.618 12.618 1.00 90.56 86 GLY A C 1
ATOM 605 O O . GLY A 1 86 ? -20.767 -11.842 13.465 1.00 90.56 86 GLY A O 1
ATOM 606 N N . TRP A 1 87 ? -21.000 -12.954 11.514 1.00 91.94 87 TRP A N 1
ATOM 607 C CA . TRP A 1 87 ? -22.146 -12.199 10.982 1.00 91.94 87 TRP A CA 1
ATOM 608 C C . TRP A 1 87 ? -23.245 -11.887 12.003 1.00 91.94 87 TRP A C 1
ATOM 610 O O . TRP A 1 87 ? -23.666 -10.736 12.149 1.00 91.94 87 TRP A O 1
ATOM 620 N N . ALA A 1 88 ? -23.683 -12.904 12.750 1.00 90.88 88 ALA A N 1
ATOM 621 C CA . ALA A 1 88 ? -24.768 -12.779 13.723 1.00 90.88 88 ALA A CA 1
ATOM 622 C C . ALA A 1 88 ? -24.442 -11.795 14.862 1.00 90.88 88 ALA A C 1
ATOM 624 O O . ALA A 1 88 ? -25.341 -11.172 15.417 1.00 90.88 88 ALA A O 1
ATOM 625 N N . ARG A 1 89 ? -23.153 -11.623 15.187 1.00 88.94 89 ARG A N 1
ATOM 626 C CA . ARG A 1 89 ? -22.663 -10.755 16.272 1.00 88.94 89 ARG A CA 1
ATOM 627 C C . ARG A 1 89 ? -22.207 -9.378 15.783 1.00 88.94 89 ARG A C 1
ATOM 629 O O . ARG A 1 89 ? -21.859 -8.525 16.597 1.00 88.94 89 ARG A O 1
ATOM 636 N N . PHE A 1 90 ? -22.151 -9.166 14.471 1.00 90.75 90 PHE A N 1
ATOM 637 C CA . PHE A 1 90 ? -21.704 -7.910 13.883 1.00 90.75 90 PHE A CA 1
ATOM 638 C C . PHE A 1 90 ? -22.775 -6.827 13.982 1.00 90.75 90 PHE A C 1
ATOM 640 O O . PHE A 1 90 ? -23.936 -7.038 13.629 1.00 90.75 90 PHE A O 1
ATOM 647 N N . SER A 1 91 ? -22.344 -5.633 14.395 1.00 90.62 91 SER A N 1
ATOM 648 C CA . SER A 1 91 ? -23.086 -4.391 14.165 1.00 90.62 91 SER A CA 1
ATOM 649 C C . SER A 1 91 ? -23.248 -4.116 12.663 1.00 90.62 91 SER A C 1
ATOM 651 O O . SER A 1 91 ? -22.514 -4.670 11.843 1.00 90.62 91 SER A O 1
ATOM 653 N N . GLY A 1 92 ? -24.164 -3.216 12.283 1.00 91.31 92 GLY A N 1
ATOM 654 C CA . GLY A 1 92 ? -24.374 -2.851 10.873 1.00 91.31 92 GLY A CA 1
ATOM 655 C C . GLY A 1 92 ? -23.082 -2.435 10.156 1.00 91.31 92 GLY A C 1
ATOM 656 O O . GLY A 1 92 ? -22.780 -2.951 9.084 1.00 91.31 92 GLY A O 1
ATOM 657 N N . ALA A 1 93 ? -22.252 -1.604 10.796 1.00 91.12 93 ALA A N 1
ATOM 658 C CA . ALA A 1 93 ? -20.958 -1.194 10.244 1.00 91.12 93 ALA A CA 1
ATOM 659 C C . ALA A 1 93 ? -19.978 -2.370 10.074 1.00 91.12 93 ALA A C 1
ATOM 661 O O . ALA A 1 93 ? -19.250 -2.423 9.089 1.00 91.12 93 ALA A O 1
ATOM 662 N N . GLN A 1 94 ? -19.975 -3.338 11.000 1.00 93.31 94 GLN A N 1
ATOM 663 C CA . GLN A 1 94 ? -19.145 -4.542 10.875 1.00 93.31 94 GLN A CA 1
ATOM 664 C C . GLN A 1 94 ? -19.615 -5.464 9.749 1.00 93.31 94 GLN A C 1
ATOM 666 O O . GLN A 1 94 ? -18.777 -6.050 9.072 1.00 93.31 94 GLN A O 1
ATOM 671 N N . ARG A 1 95 ? -20.928 -5.559 9.503 1.00 95.25 95 ARG A N 1
ATOM 672 C CA . ARG A 1 95 ? -21.465 -6.307 8.356 1.00 95.25 95 ARG A CA 1
ATOM 673 C C . ARG A 1 95 ? -21.041 -5.670 7.036 1.00 95.25 95 ARG A C 1
ATOM 675 O O . ARG A 1 95 ? -20.563 -6.383 6.164 1.00 95.25 95 ARG A O 1
ATOM 682 N N . VAL A 1 96 ? -21.133 -4.342 6.925 1.00 95.81 96 VAL A N 1
ATOM 683 C CA . VAL A 1 96 ? -20.662 -3.603 5.740 1.00 95.81 96 VAL A CA 1
ATOM 684 C C . VAL A 1 96 ? -19.160 -3.802 5.534 1.00 95.81 96 VAL A C 1
ATOM 686 O O . VAL A 1 96 ? -18.751 -4.202 4.452 1.00 95.81 96 VAL A O 1
ATOM 689 N N . ALA A 1 97 ? -18.337 -3.612 6.570 1.00 95.69 97 ALA A N 1
ATOM 690 C CA . ALA A 1 97 ? -16.892 -3.829 6.482 1.00 95.69 97 ALA A CA 1
ATOM 691 C C . ALA A 1 97 ? -16.542 -5.277 6.087 1.00 95.69 97 ALA A C 1
ATOM 693 O O . ALA A 1 97 ? -15.695 -5.500 5.228 1.00 95.69 97 ALA A O 1
ATOM 694 N N . SER A 1 98 ? -17.228 -6.269 6.662 1.00 96.19 98 SER A N 1
ATOM 695 C CA . SER A 1 98 ? -17.036 -7.675 6.299 1.00 96.19 98 SER A CA 1
ATOM 696 C C . SER A 1 98 ? -17.470 -7.977 4.861 1.00 96.19 98 SER A C 1
ATOM 698 O O . SER A 1 98 ? -16.824 -8.785 4.201 1.00 96.19 98 SER A O 1
ATOM 700 N N . ALA A 1 99 ? -18.542 -7.346 4.372 1.00 97.38 99 ALA A N 1
ATOM 701 C CA . ALA A 1 99 ? -18.989 -7.482 2.989 1.00 97.38 99 ALA A CA 1
ATOM 702 C C . ALA A 1 99 ? -17.995 -6.842 2.009 1.00 97.38 99 ALA A C 1
ATOM 704 O O . ALA A 1 99 ? -17.682 -7.450 0.991 1.00 97.38 99 ALA A O 1
ATOM 705 N N . ILE A 1 100 ? -17.442 -5.670 2.349 1.00 97.94 100 ILE A N 1
ATOM 706 C CA . ILE A 1 100 ? -16.372 -5.024 1.577 1.00 97.94 100 ILE A CA 1
ATOM 707 C C . ILE A 1 100 ? -15.148 -5.938 1.515 1.00 97.94 100 ILE A C 1
ATOM 709 O O . ILE A 1 100 ? -14.661 -6.200 0.425 1.00 97.94 100 ILE A O 1
ATOM 713 N N . ALA A 1 101 ? -14.688 -6.482 2.648 1.00 97.94 101 ALA A N 1
ATOM 714 C CA . ALA A 1 101 ? -13.537 -7.389 2.666 1.00 97.94 101 ALA A CA 1
ATOM 715 C C . ALA A 1 101 ? -13.756 -8.630 1.783 1.00 97.94 101 ALA A C 1
ATOM 717 O O . ALA A 1 101 ? -12.844 -9.041 1.069 1.00 97.94 101 ALA A O 1
ATOM 718 N N . LEU A 1 102 ? -14.959 -9.218 1.802 1.00 97.94 102 LEU A N 1
ATOM 719 C CA . LEU A 1 102 ? -15.316 -10.343 0.931 1.00 97.94 102 LEU A CA 1
ATOM 720 C C . LEU A 1 102 ? -15.315 -9.949 -0.548 1.00 97.94 102 LEU A C 1
ATOM 722 O O . LEU A 1 102 ? -14.680 -10.626 -1.355 1.00 97.94 102 LEU A O 1
ATOM 726 N N . ALA A 1 103 ? -16.014 -8.867 -0.893 1.00 98.25 103 ALA A N 1
ATOM 727 C CA . ALA A 1 103 ? -16.117 -8.388 -2.266 1.00 98.25 103 ALA A CA 1
ATOM 728 C C . ALA A 1 103 ? -14.738 -8.034 -2.836 1.00 98.25 103 ALA A C 1
ATOM 730 O O . ALA A 1 103 ? -14.405 -8.466 -3.935 1.00 98.25 103 ALA A O 1
ATOM 731 N N . ASP A 1 104 ? -13.916 -7.330 -2.060 1.00 98.19 104 ASP A N 1
ATOM 732 C CA . ASP A 1 104 ? -12.558 -6.943 -2.437 1.00 98.19 104 ASP A CA 1
ATOM 733 C C . ASP A 1 104 ? -11.636 -8.163 -2.576 1.00 98.19 104 ASP A C 1
ATOM 735 O O . ASP A 1 104 ? -10.887 -8.271 -3.539 1.00 98.19 104 ASP A O 1
ATOM 739 N N . THR A 1 105 ? -11.758 -9.164 -1.696 1.00 97.88 105 THR A N 1
ATOM 740 C CA . THR A 1 105 ? -11.010 -10.428 -1.832 1.00 97.88 105 THR A CA 1
ATOM 741 C C . THR A 1 105 ? -11.354 -11.154 -3.136 1.00 97.88 105 THR A C 1
ATOM 743 O O . THR A 1 105 ? -10.461 -11.639 -3.832 1.00 97.88 105 THR A O 1
ATOM 746 N N . VAL A 1 106 ? -12.641 -11.229 -3.493 1.00 97.56 106 VAL A N 1
ATOM 747 C CA . VAL A 1 106 ? -13.087 -11.836 -4.759 1.00 97.56 106 VAL A CA 1
ATOM 748 C C . VAL A 1 106 ? -12.606 -11.012 -5.951 1.00 97.56 106 VAL A C 1
ATOM 750 O O . VAL A 1 106 ? -12.106 -11.579 -6.924 1.00 97.56 106 VAL A O 1
ATOM 753 N N . PHE A 1 107 ? -12.712 -9.687 -5.861 1.00 97.00 107 PHE A N 1
ATOM 754 C CA . PHE A 1 107 ? -12.230 -8.758 -6.876 1.00 97.00 107 PHE A CA 1
ATOM 755 C C . PHE A 1 107 ? -10.724 -8.913 -7.115 1.00 97.00 107 PHE A C 1
ATOM 757 O O . PHE A 1 107 ? -10.320 -9.108 -8.256 1.00 97.00 107 PHE A O 1
ATOM 764 N N . LEU A 1 108 ? -9.898 -8.933 -6.066 1.00 96.94 108 LEU A N 1
ATOM 765 C CA . LEU A 1 108 ? -8.450 -9.145 -6.157 1.00 96.94 108 LEU A CA 1
ATOM 766 C C . LEU A 1 108 ? -8.099 -10.528 -6.717 1.00 96.94 108 LEU A C 1
ATOM 768 O O . LEU A 1 108 ? -7.192 -10.649 -7.537 1.00 96.94 108 LEU A O 1
ATOM 772 N N . ALA A 1 109 ? -8.836 -11.577 -6.337 1.00 94.62 109 ALA A N 1
ATOM 773 C CA . ALA A 1 109 ? -8.642 -12.915 -6.896 1.00 94.62 109 ALA A CA 1
ATOM 774 C C . ALA A 1 109 ? -8.999 -12.985 -8.393 1.00 94.62 109 ALA A C 1
ATOM 776 O O . ALA A 1 109 ? -8.387 -13.737 -9.156 1.00 94.62 109 ALA A O 1
ATOM 777 N N . TRP A 1 110 ? -9.997 -12.216 -8.832 1.00 96.00 110 TRP A N 1
ATOM 778 C CA . TRP A 1 110 ? -10.337 -12.065 -10.244 1.00 96.00 110 TRP A CA 1
ATOM 779 C C . TRP A 1 110 ? -9.282 -11.240 -10.991 1.00 96.00 110 TRP A C 1
ATOM 781 O O . TRP A 1 110 ? -8.745 -11.717 -11.989 1.00 96.00 110 TRP A O 1
ATOM 791 N N . LEU A 1 111 ? -8.916 -10.071 -10.466 1.00 93.38 111 LEU A N 1
ATOM 792 C CA . LEU A 1 111 ? -7.946 -9.146 -11.054 1.00 93.38 111 LEU A CA 1
ATOM 793 C C . LEU A 1 111 ? -6.540 -9.760 -11.158 1.00 93.38 111 LEU A C 1
ATOM 795 O O . LEU A 1 111 ? -5.830 -9.547 -12.140 1.00 93.38 111 LEU A O 1
ATOM 799 N N . GLY A 1 112 ? -6.164 -10.597 -10.188 1.00 88.88 112 GLY A N 1
ATOM 800 C CA . GLY A 1 112 ? -4.898 -11.328 -10.180 1.00 88.88 112 GLY A CA 1
ATOM 801 C C . GLY A 1 112 ? -4.719 -12.284 -11.364 1.00 88.88 112 GLY A C 1
ATOM 802 O O . GLY A 1 112 ? -3.581 -12.583 -11.713 1.00 88.88 112 GLY A O 1
ATOM 803 N N . ARG A 1 113 ? -5.800 -12.718 -12.034 1.00 88.19 113 ARG A N 1
ATOM 804 C CA . ARG A 1 113 ? -5.709 -13.512 -13.278 1.00 88.19 113 ARG A CA 1
ATOM 805 C C . ARG A 1 113 ? -5.187 -12.709 -14.464 1.00 88.19 113 ARG A C 1
ATOM 807 O O . ARG A 1 113 ? -4.635 -13.295 -15.386 1.00 88.19 113 ARG A O 1
ATOM 814 N N . TYR A 1 114 ? -5.370 -11.393 -14.428 1.00 86.69 114 TYR A N 1
ATOM 815 C CA . TYR A 1 114 ? -4.958 -10.478 -15.487 1.00 86.69 114 TYR A CA 1
ATOM 816 C C . TYR A 1 114 ? -3.641 -9.769 -15.166 1.00 86.69 114 TYR A C 1
ATOM 818 O O . TYR A 1 114 ? -3.168 -9.004 -15.988 1.00 86.69 114 TYR A O 1
ATOM 826 N N . THR A 1 115 ? -3.053 -9.979 -13.983 1.00 84.81 115 THR A N 1
ATOM 827 C CA . THR A 1 115 ? -1.804 -9.318 -13.577 1.00 84.81 115 THR A CA 1
ATOM 828 C C . THR A 1 115 ? -0.588 -10.194 -13.926 1.00 84.81 115 THR A C 1
ATOM 830 O O . THR A 1 115 ? -0.563 -11.359 -13.519 1.00 84.81 115 THR A O 1
ATOM 833 N N . PRO A 1 116 ? 0.466 -9.662 -14.580 1.00 78.38 116 PRO A N 1
ATOM 834 C CA . PRO A 1 116 ? 0.644 -8.273 -15.028 1.00 78.38 116 PRO A CA 1
ATOM 835 C C . PRO A 1 116 ? -0.169 -7.937 -16.291 1.00 78.38 116 PRO A C 1
ATOM 837 O O . PRO A 1 116 ? -0.431 -8.816 -17.104 1.00 78.38 116 PRO A O 1
ATOM 840 N N . HIS A 1 117 ? -0.533 -6.661 -16.444 1.00 84.31 117 HIS A N 1
ATOM 841 C CA . HIS A 1 117 ? -1.316 -6.142 -17.570 1.00 84.31 117 HIS A CA 1
ATOM 842 C C . HIS A 1 117 ? -0.726 -4.820 -18.073 1.00 84.31 117 HIS A C 1
ATOM 844 O O . HIS A 1 117 ? -0.230 -4.039 -17.258 1.00 84.31 117 HIS A O 1
ATOM 850 N N . ASP A 1 118 ? -0.860 -4.542 -19.371 1.00 79.62 118 ASP A N 1
ATOM 851 C CA . ASP A 1 118 ? -0.316 -3.327 -20.003 1.00 79.62 118 ASP A CA 1
ATOM 852 C C . ASP A 1 118 ? -1.042 -2.049 -19.561 1.00 79.62 118 ASP A C 1
ATOM 854 O O . ASP A 1 118 ? -0.439 -0.988 -19.432 1.00 79.62 118 ASP A O 1
ATOM 858 N N . LEU A 1 119 ? -2.348 -2.148 -19.292 1.00 90.50 119 LEU A N 1
ATOM 859 C CA . LEU A 1 119 ? -3.135 -1.039 -18.739 1.00 90.50 119 LEU A CA 1
ATOM 860 C C . LEU A 1 119 ? -2.769 -0.763 -17.266 1.00 90.50 119 LEU A C 1
ATOM 862 O O . LEU A 1 119 ? -3.025 -1.626 -16.411 1.00 90.50 119 LEU A O 1
ATOM 866 N N . PRO A 1 120 ? -2.292 0.455 -16.929 1.00 93.06 120 PRO A N 1
ATOM 867 C CA . PRO A 1 120 ? -1.985 0.858 -15.555 1.00 93.06 120 PRO A CA 1
ATOM 868 C C . PRO A 1 120 ? -3.122 0.615 -14.560 1.00 93.06 120 PRO A C 1
ATOM 870 O O . PRO A 1 120 ? -2.866 0.244 -13.411 1.00 93.06 120 PRO A O 1
ATOM 873 N N . LEU A 1 121 ? -4.377 0.772 -15.001 1.00 95.06 121 LEU A N 1
ATOM 874 C CA . LEU A 1 121 ? -5.568 0.605 -14.171 1.00 95.06 121 LEU A CA 1
ATOM 875 C C . LEU A 1 121 ? -5.623 -0.748 -13.451 1.00 95.06 121 LEU A C 1
ATOM 877 O O . LEU A 1 121 ? -6.021 -0.797 -12.289 1.00 95.06 121 LEU A O 1
ATOM 881 N N . VAL A 1 122 ? -5.206 -1.836 -14.104 1.00 94.44 122 VAL A N 1
ATOM 882 C CA . VAL A 1 122 ? -5.216 -3.178 -13.494 1.00 94.44 122 VAL A CA 1
ATOM 883 C C . VAL A 1 122 ? -4.257 -3.224 -12.307 1.00 94.44 122 VAL A C 1
ATOM 885 O O . VAL A 1 122 ? -4.606 -3.707 -11.230 1.00 94.44 122 VAL A O 1
ATOM 888 N N . THR A 1 123 ? -3.066 -2.644 -12.461 1.00 93.81 123 THR A N 1
ATOM 889 C CA . THR A 1 123 ? -2.090 -2.573 -11.370 1.00 93.81 123 THR A CA 1
ATOM 890 C C . THR A 1 123 ? -2.559 -1.632 -10.263 1.00 93.81 123 THR A C 1
ATOM 892 O O . THR A 1 123 ? -2.451 -1.984 -9.088 1.00 93.81 123 THR A O 1
ATOM 895 N N . VAL A 1 124 ? -3.120 -0.469 -10.615 1.00 95.94 124 VAL A N 1
ATOM 896 C CA . VAL A 1 124 ? -3.715 0.476 -9.654 1.00 95.94 124 VAL A CA 1
ATOM 897 C C . VAL A 1 124 ? -4.804 -0.211 -8.835 1.00 95.94 124 VAL A C 1
ATOM 899 O O . VAL A 1 124 ? -4.768 -0.131 -7.610 1.00 95.94 124 VAL A O 1
ATOM 902 N N . GLY A 1 125 ? -5.720 -0.936 -9.482 1.00 96.62 125 GLY A N 1
ATOM 903 C CA . GLY A 1 125 ? -6.776 -1.694 -8.813 1.00 96.62 125 GLY A CA 1
ATOM 904 C C . GLY A 1 125 ? -6.221 -2.749 -7.857 1.00 96.62 125 GLY A C 1
ATOM 905 O O . GLY A 1 125 ? -6.685 -2.852 -6.724 1.00 96.62 125 GLY A O 1
ATOM 906 N N . ASN A 1 126 ? -5.179 -3.477 -8.265 1.00 95.56 126 ASN A N 1
ATOM 907 C CA . ASN A 1 126 ? -4.556 -4.504 -7.432 1.00 95.56 126 ASN A CA 1
ATOM 908 C C . ASN A 1 126 ? -3.863 -3.914 -6.190 1.00 95.56 126 ASN A C 1
ATOM 910 O O . ASN A 1 126 ? -4.037 -4.420 -5.081 1.00 95.56 126 ASN A O 1
ATOM 914 N N . VAL A 1 127 ? -3.092 -2.831 -6.351 1.00 96.06 127 VAL A N 1
ATOM 915 C CA . VAL A 1 127 ? -2.421 -2.171 -5.218 1.00 96.06 127 VAL A CA 1
ATOM 916 C C . VAL A 1 127 ? -3.449 -1.504 -4.301 1.00 96.06 127 VAL A C 1
ATOM 918 O O . VAL A 1 127 ? -3.379 -1.676 -3.085 1.00 96.06 127 VAL A O 1
ATOM 921 N N . ALA A 1 128 ? -4.428 -0.789 -4.862 1.00 97.94 128 ALA A N 1
ATOM 922 C CA . ALA A 1 128 ? -5.475 -0.125 -4.092 1.00 97.94 128 ALA A CA 1
ATOM 923 C C . ALA A 1 128 ? -6.330 -1.121 -3.300 1.00 97.94 128 ALA A C 1
ATOM 925 O O . ALA A 1 128 ? -6.534 -0.905 -2.106 1.00 97.94 128 ALA A O 1
ATOM 926 N N . GLY A 1 129 ? -6.760 -2.228 -3.914 1.00 97.62 129 GLY A N 1
ATOM 927 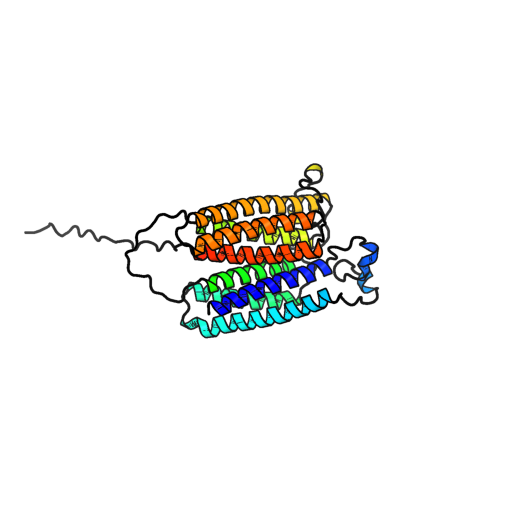C CA . GLY A 1 129 ? -7.501 -3.283 -3.219 1.00 97.62 129 GLY A CA 1
ATOM 928 C C . GLY A 1 129 ? -6.687 -3.881 -2.071 1.00 97.62 129 GLY A C 1
ATOM 929 O O . GLY A 1 129 ? -7.161 -3.936 -0.944 1.00 97.62 129 GLY A O 1
ATOM 930 N N . GLY A 1 130 ? -5.400 -4.191 -2.274 1.00 97.44 130 GLY A N 1
ATOM 931 C CA . GLY A 1 130 ? -4.532 -4.656 -1.181 1.00 97.44 130 GLY A CA 1
ATOM 932 C C . GLY A 1 130 ? -4.464 -3.688 0.015 1.00 97.44 130 GLY A C 1
ATOM 933 O O . GLY A 1 130 ? -4.494 -4.119 1.172 1.00 97.44 130 GLY A O 1
ATOM 934 N N . MET A 1 131 ? -4.427 -2.375 -0.245 1.00 98.00 131 MET A N 1
ATOM 935 C CA . MET A 1 131 ? -4.448 -1.341 0.801 1.00 98.00 131 MET A CA 1
ATOM 936 C C . MET A 1 131 ? -5.813 -1.241 1.494 1.00 98.00 131 MET A C 1
ATOM 938 O O . MET A 1 131 ? -5.869 -1.109 2.720 1.00 98.00 131 MET A O 1
ATOM 942 N N . VAL A 1 132 ? -6.908 -1.326 0.732 1.00 98.25 132 VAL A N 1
ATOM 943 C CA . VAL A 1 132 ? -8.281 -1.326 1.257 1.00 98.25 132 VAL A CA 1
ATOM 944 C C . VAL A 1 132 ? -8.520 -2.553 2.129 1.00 98.25 132 VAL A C 1
ATOM 946 O O . VAL A 1 132 ? -8.982 -2.400 3.260 1.00 98.25 132 VAL A O 1
ATOM 949 N N . LEU A 1 133 ? -8.146 -3.747 1.669 1.00 98.31 133 LEU A N 1
ATOM 950 C CA . LEU A 1 133 ? -8.276 -4.983 2.431 1.00 98.31 133 LEU A CA 1
ATOM 951 C C . LEU A 1 133 ? -7.526 -4.903 3.765 1.00 98.31 133 LEU A C 1
ATOM 953 O O . LEU A 1 133 ? -8.097 -5.223 4.810 1.00 98.31 133 LEU A O 1
ATOM 957 N N . ALA A 1 134 ? -6.282 -4.410 3.757 1.00 98.19 134 ALA A N 1
ATOM 958 C CA . ALA A 1 134 ? -5.501 -4.205 4.977 1.00 98.19 134 ALA A CA 1
ATOM 959 C C . ALA A 1 134 ? -6.195 -3.223 5.940 1.00 98.19 134 ALA A C 1
ATOM 961 O O . ALA A 1 134 ? -6.378 -3.533 7.119 1.00 98.19 134 ALA A O 1
ATOM 962 N N . ALA A 1 135 ? -6.660 -2.075 5.436 1.00 97.62 135 ALA A N 1
ATOM 963 C CA . ALA A 1 135 ? -7.374 -1.075 6.229 1.00 97.62 135 ALA A CA 1
ATOM 964 C C . ALA A 1 135 ? -8.677 -1.630 6.838 1.00 97.62 135 ALA A C 1
ATOM 966 O O . ALA A 1 135 ? -8.924 -1.481 8.037 1.00 97.62 135 ALA A O 1
ATOM 967 N N . VAL A 1 136 ? -9.496 -2.322 6.044 1.00 97.44 136 VAL A N 1
ATOM 968 C CA . VAL A 1 136 ? -10.768 -2.910 6.488 1.00 97.44 136 VAL A CA 1
ATOM 969 C C . VAL A 1 136 ? -10.542 -4.007 7.531 1.00 97.44 136 VAL A C 1
ATOM 971 O O . VAL A 1 136 ? -11.253 -4.057 8.537 1.00 97.44 136 VAL A O 1
ATOM 974 N N . LEU A 1 137 ? -9.534 -4.863 7.348 1.00 97.56 137 LEU A N 1
ATOM 975 C CA . LEU A 1 137 ? -9.181 -5.898 8.323 1.00 97.56 137 LEU A CA 1
ATOM 976 C C . LEU A 1 137 ? -8.646 -5.298 9.628 1.00 97.56 137 LEU A C 1
ATOM 978 O O . LEU A 1 137 ? -9.032 -5.751 10.709 1.00 97.56 137 LEU A O 1
ATOM 982 N N . ALA A 1 138 ? -7.832 -4.242 9.552 1.00 96.38 138 ALA A N 1
ATOM 983 C CA . ALA A 1 138 ? -7.386 -3.494 10.724 1.00 96.38 138 ALA A CA 1
ATOM 984 C C . ALA A 1 138 ? -8.567 -2.864 11.477 1.00 96.38 138 ALA A C 1
ATOM 986 O O . ALA A 1 138 ? -8.640 -2.944 12.705 1.00 96.38 138 ALA A O 1
ATOM 987 N N . TRP A 1 139 ? -9.538 -2.305 10.750 1.00 95.38 139 TRP A N 1
ATOM 988 C CA . TRP A 1 139 ? -10.769 -1.778 11.332 1.00 95.38 139 TRP A CA 1
ATOM 989 C C . TRP A 1 139 ? -11.598 -2.872 12.018 1.00 95.38 139 TRP A C 1
ATOM 991 O O . TRP A 1 139 ? -12.050 -2.700 13.148 1.00 95.38 139 TRP A O 1
ATOM 1001 N N . LEU A 1 140 ? -11.774 -4.034 11.380 1.00 94.38 140 LEU A N 1
ATOM 1002 C CA . LEU A 1 140 ? -12.493 -5.171 11.968 1.00 94.38 140 LEU A CA 1
ATOM 1003 C C . LEU A 1 140 ? -11.782 -5.723 13.213 1.00 94.38 140 LEU A C 1
ATOM 1005 O O . LEU A 1 140 ? -12.440 -6.212 14.134 1.00 94.38 140 LEU A O 1
ATOM 1009 N N . ALA A 1 141 ? -10.450 -5.638 13.261 1.00 93.62 141 ALA A N 1
ATOM 1010 C CA . ALA A 1 141 ? -9.656 -6.049 14.413 1.00 93.62 141 ALA A CA 1
ATOM 1011 C C . ALA A 1 141 ? -9.846 -5.121 15.625 1.00 93.62 141 ALA A C 1
ATOM 1013 O O . ALA A 1 141 ? -9.778 -5.591 16.765 1.00 93.62 141 ALA A O 1
ATOM 1014 N N . THR A 1 142 ? -10.117 -3.832 15.402 1.00 89.94 142 THR A N 1
ATOM 1015 C CA . THR A 1 142 ? -10.352 -2.856 16.476 1.00 89.94 142 THR A CA 1
ATOM 1016 C C . THR A 1 142 ? -11.825 -2.727 16.852 1.00 89.94 142 THR A C 1
ATOM 1018 O O . THR A 1 142 ? -12.120 -2.511 18.028 1.00 89.94 142 THR A O 1
ATOM 1021 N N . ALA A 1 143 ? -12.747 -2.949 15.911 1.00 85.31 143 ALA A N 1
ATOM 1022 C CA . ALA A 1 143 ? -14.184 -2.844 16.131 1.00 85.31 143 ALA A CA 1
ATOM 1023 C C . ALA A 1 143 ? -14.667 -3.755 17.275 1.00 85.31 143 ALA A C 1
ATOM 1025 O O . ALA A 1 143 ? -14.510 -4.981 17.248 1.00 85.31 143 ALA A O 1
ATOM 1026 N N . ASP A 1 144 ? -15.299 -3.163 18.288 1.00 74.94 144 ASP A N 1
ATOM 1027 C CA . ASP A 1 144 ? -15.993 -3.917 19.328 1.00 74.94 144 ASP A CA 1
ATOM 1028 C C . ASP A 1 144 ? -17.297 -4.499 18.775 1.00 74.94 144 ASP A C 1
ATOM 1030 O O . ASP A 1 144 ? -18.160 -3.787 18.262 1.00 74.94 144 ASP A O 1
ATOM 1034 N N . ALA A 1 145 ? -17.448 -5.821 18.877 1.00 54.00 145 ALA A N 1
ATOM 1035 C CA . ALA A 1 145 ? -18.707 -6.489 18.580 1.00 54.00 145 ALA A CA 1
ATOM 1036 C C . ALA A 1 145 ? -19.695 -6.215 19.723 1.00 54.00 145 ALA A C 1
ATOM 1038 O O . ALA A 1 145 ? -19.554 -6.769 20.810 1.00 54.00 145 ALA A O 1
ATOM 1039 N N . GLY A 1 146 ? -20.675 -5.344 19.484 1.00 45.84 146 GLY A N 1
ATOM 1040 C CA . GLY A 1 146 ? -21.933 -5.344 20.232 1.00 45.84 146 GLY A CA 1
ATOM 1041 C C . GLY A 1 146 ? -21.872 -5.036 21.732 1.00 45.84 146 GLY A C 1
ATOM 1042 O O . GLY A 1 146 ? -22.797 -5.422 22.442 1.00 45.84 146 GLY A O 1
ATOM 1043 N N . ARG A 1 147 ? -20.865 -4.317 22.248 1.00 41.91 147 ARG A N 1
ATOM 1044 C CA . ARG A 1 147 ? -21.059 -3.657 23.548 1.00 41.91 147 ARG A CA 1
ATOM 1045 C C . ARG A 1 147 ? -22.022 -2.498 23.333 1.00 41.91 147 ARG A C 1
ATOM 1047 O O . ARG A 1 147 ? -21.652 -1.486 22.741 1.00 41.91 147 ARG A O 1
ATOM 1054 N N . ALA A 1 148 ? -23.263 -2.691 23.783 1.00 42.44 148 ALA A N 1
ATOM 1055 C CA . ALA A 1 148 ? -24.187 -1.603 24.055 1.00 42.44 148 ALA A CA 1
ATOM 1056 C C . ALA A 1 148 ? -23.415 -0.471 24.743 1.00 42.44 148 ALA A C 1
ATOM 1058 O O . ALA A 1 148 ? -22.551 -0.736 25.587 1.00 42.44 148 ALA A O 1
ATOM 1059 N N . ALA A 1 149 ? -23.681 0.765 24.319 1.00 43.09 149 ALA A N 1
ATOM 1060 C CA . ALA A 1 149 ? -23.058 1.943 24.897 1.00 43.09 149 ALA A CA 1
ATOM 1061 C C . ALA A 1 149 ? -23.086 1.829 26.434 1.00 43.09 149 ALA A C 1
ATOM 1063 O O . ALA A 1 149 ? -24.146 1.513 26.985 1.00 43.09 149 ALA A O 1
ATOM 1064 N N . PRO A 1 150 ? -21.957 2.031 27.140 1.00 40.25 150 PRO A N 1
ATOM 1065 C CA . PRO A 1 150 ? -22.013 2.151 28.589 1.00 40.25 150 PRO A CA 1
ATOM 1066 C C . PRO A 1 150 ? -23.002 3.277 28.946 1.00 40.25 150 PRO A C 1
ATOM 1068 O O . PRO A 1 150 ? -23.118 4.237 28.175 1.00 40.25 150 PRO A O 1
ATOM 1071 N N . PRO A 1 151 ? -23.734 3.161 30.069 1.00 40.94 151 PRO A N 1
ATOM 1072 C CA . PRO A 1 151 ? -24.740 4.142 30.443 1.00 40.94 151 PRO A CA 1
ATOM 1073 C C . PRO A 1 151 ? -24.120 5.541 30.483 1.00 40.94 151 PRO A C 1
ATOM 1075 O O . PRO A 1 151 ? -22.971 5.722 30.892 1.00 40.94 151 PRO A O 1
ATOM 1078 N N . VAL A 1 152 ? -24.891 6.507 29.983 1.00 50.47 152 VAL A N 1
ATOM 1079 C CA . VAL A 1 152 ? -24.563 7.933 29.905 1.00 50.47 152 VAL A CA 1
ATOM 1080 C C . VAL A 1 152 ? -23.984 8.390 31.244 1.00 50.47 152 VAL A C 1
ATOM 1082 O O . VAL A 1 152 ? -24.684 8.398 32.250 1.00 50.47 152 VAL A O 1
ATOM 1085 N N . GLY A 1 153 ? -22.695 8.736 31.264 1.00 46.22 153 GLY A N 1
ATOM 1086 C CA . GLY A 1 153 ? -22.046 9.160 32.505 1.00 46.22 153 GLY A CA 1
ATOM 1087 C C . GLY A 1 153 ? -20.531 9.000 32.555 1.00 46.22 153 GLY A C 1
ATOM 1088 O O . GLY A 1 153 ? -20.005 8.538 33.562 1.00 46.22 153 GLY A O 1
ATOM 1089 N N . ARG A 1 154 ? -19.789 9.379 31.509 1.00 37.19 154 ARG A N 1
ATOM 1090 C CA . ARG A 1 154 ? -18.364 9.716 31.674 1.00 37.19 154 ARG A CA 1
ATOM 1091 C C . ARG A 1 154 ? -18.059 10.993 30.914 1.00 37.19 154 ARG A C 1
ATOM 1093 O O . ARG A 1 154 ? -18.354 11.097 29.727 1.00 37.19 154 ARG A O 1
ATOM 1100 N N . ALA A 1 155 ? -17.518 11.953 31.659 1.00 39.28 155 ALA A N 1
ATOM 1101 C CA . ALA A 1 155 ? -17.173 13.292 31.223 1.00 39.28 155 ALA A CA 1
ATOM 1102 C C . ALA A 1 155 ? -16.502 13.283 29.845 1.00 39.28 155 ALA A C 1
ATOM 1104 O O . ALA A 1 155 ? -15.520 12.573 29.619 1.00 39.28 155 ALA A O 1
ATOM 1105 N N . VAL A 1 156 ? -17.050 14.094 28.940 1.00 43.34 156 VAL A N 1
ATOM 1106 C CA . VAL A 1 156 ? -16.443 14.423 27.654 1.00 43.34 156 VAL A CA 1
ATOM 1107 C C . VAL A 1 156 ? -15.175 15.212 27.958 1.00 43.34 156 VAL A C 1
ATOM 1109 O O . VAL A 1 156 ? -15.203 16.434 28.069 1.00 43.34 156 VAL A O 1
ATOM 1112 N N . THR A 1 157 ? -14.049 14.524 28.130 1.00 42.09 157 THR A N 1
ATOM 1113 C CA . THR A 1 157 ? -12.760 15.188 27.997 1.00 42.09 157 THR A CA 1
ATOM 1114 C C . THR A 1 157 ? -12.590 15.473 26.512 1.00 42.09 157 THR A C 1
ATOM 1116 O O . THR A 1 157 ? -12.523 14.580 25.666 1.00 42.09 157 THR A O 1
ATOM 1119 N N . SER A 1 158 ? -12.627 16.757 26.181 1.00 47.78 158 SER A N 1
ATOM 1120 C CA . SER A 1 158 ? -12.408 17.326 24.858 1.00 47.78 158 SER A CA 1
ATOM 1121 C C . SER A 1 158 ? -10.958 17.103 24.415 1.00 47.78 158 SER A C 1
ATOM 1123 O O . SER A 1 158 ? -10.167 18.037 24.322 1.00 47.78 158 SER A O 1
ATOM 1125 N N . ALA A 1 159 ? -10.582 15.849 24.174 1.00 50.28 159 ALA A N 1
ATOM 1126 C CA . ALA A 1 159 ? -9.321 15.517 23.536 1.00 50.28 159 ALA A CA 1
ATOM 1127 C C . ALA A 1 159 ? -9.366 15.970 22.063 1.00 50.28 159 ALA A C 1
ATOM 1129 O O . ALA A 1 159 ? -10.406 15.832 21.402 1.00 50.28 159 ALA A O 1
ATOM 1130 N N . PRO A 1 160 ? -8.266 16.518 21.513 1.00 52.69 160 PRO A N 1
ATOM 1131 C CA . PRO A 1 160 ? -8.214 16.899 20.110 1.00 52.69 160 PRO A CA 1
ATOM 1132 C C . PRO A 1 160 ? -8.425 15.649 19.254 1.00 52.69 160 PRO A C 1
ATOM 1134 O O . PRO A 1 160 ? -7.622 14.721 19.281 1.00 52.69 160 PRO A O 1
ATOM 1137 N N . ARG A 1 161 ? -9.531 15.620 18.502 1.00 70.62 161 ARG A N 1
ATOM 1138 C CA . ARG A 1 161 ? -9.970 14.451 17.729 1.00 70.62 161 ARG A CA 1
ATOM 1139 C C . ARG A 1 161 ? -8.899 14.057 16.707 1.00 70.62 161 ARG A C 1
ATOM 1141 O O . ARG A 1 161 ? -8.808 14.665 15.641 1.00 70.62 161 ARG A O 1
ATOM 1148 N N . ALA A 1 162 ? -8.104 13.034 17.021 1.00 78.69 162 ALA A N 1
ATOM 1149 C CA . ALA A 1 162 ? -7.111 12.462 16.111 1.00 78.69 162 ALA A CA 1
ATOM 1150 C C . ALA A 1 162 ? -7.764 11.773 14.895 1.00 78.69 162 ALA A C 1
ATOM 1152 O O . ALA A 1 162 ? -7.142 11.677 13.842 1.00 78.69 162 ALA A O 1
ATOM 1153 N N . GLY A 1 163 ? -9.041 11.380 15.000 1.00 80.69 163 GLY A N 1
ATOM 1154 C CA . GLY A 1 163 ? -9.779 10.719 13.917 1.00 80.69 163 GLY A CA 1
ATOM 1155 C C . GLY A 1 163 ? -9.985 11.570 12.661 1.00 80.69 163 GLY A C 1
ATOM 1156 O O . GLY A 1 163 ? -9.900 11.041 11.561 1.00 80.69 163 GLY A O 1
ATOM 1157 N N . GLY A 1 164 ? -10.191 12.885 12.805 1.00 87.75 164 GLY A N 1
ATOM 1158 C CA . GLY A 1 164 ? -10.319 13.803 11.664 1.00 87.75 164 GLY A CA 1
ATOM 1159 C C . GLY A 1 164 ? -9.070 13.819 10.770 1.00 87.75 164 GLY A C 1
ATOM 1160 O O . GLY A 1 164 ? -9.163 13.453 9.600 1.00 87.75 164 GLY A O 1
ATOM 1161 N N . PRO A 1 165 ? -7.885 14.183 11.298 1.00 91.31 165 PRO A N 1
ATOM 1162 C CA . PRO A 1 165 ? -6.655 14.144 10.517 1.00 91.31 165 PRO A CA 1
ATOM 1163 C C . PRO A 1 165 ? -6.248 12.722 10.117 1.00 91.31 165 PRO A C 1
ATOM 1165 O O . PRO A 1 165 ? -5.718 12.573 9.028 1.00 91.31 165 PRO A O 1
ATOM 1168 N N . ALA A 1 166 ? -6.542 11.678 10.906 1.00 93.81 166 ALA A N 1
ATOM 1169 C CA . ALA A 1 166 ? -6.296 10.297 10.475 1.00 93.81 166 ALA A CA 1
ATOM 1170 C C . ALA A 1 166 ? -7.123 9.924 9.229 1.00 93.81 166 ALA A C 1
ATOM 1172 O O . ALA A 1 166 ? -6.588 9.346 8.286 1.00 93.81 166 ALA A O 1
ATOM 1173 N N . GLY A 1 167 ? -8.403 10.311 9.184 1.00 93.50 167 GLY A N 1
ATOM 1174 C CA . GLY A 1 167 ? -9.250 10.154 7.999 1.00 93.50 167 GLY A CA 1
ATOM 1175 C C . GLY A 1 167 ? -8.739 10.954 6.797 1.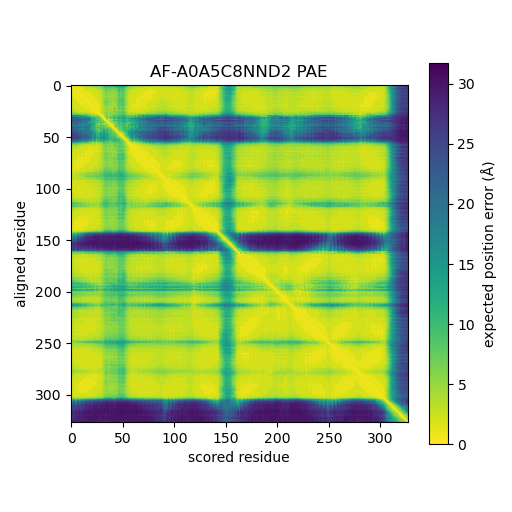00 93.50 167 GLY A C 1
ATOM 1176 O O . GLY A 1 167 ? -8.688 10.432 5.687 1.00 93.50 167 GLY A O 1
ATOM 1177 N N . PHE A 1 168 ? -8.282 12.190 7.017 1.00 95.88 168 PHE A N 1
ATOM 1178 C CA . PHE A 1 168 ? -7.660 12.998 5.962 1.00 95.88 168 PHE A CA 1
ATOM 1179 C C . PHE A 1 168 ? -6.350 12.380 5.442 1.00 95.88 168 PHE A C 1
ATOM 1181 O O . PHE A 1 168 ? -6.119 12.349 4.236 1.00 95.88 168 PHE A O 1
ATOM 1188 N N . SER A 1 169 ? -5.521 11.807 6.319 1.00 97.75 169 SER A N 1
ATOM 1189 C CA . SER A 1 169 ? -4.329 11.053 5.916 1.00 97.75 169 SER A CA 1
ATOM 1190 C C . SER A 1 169 ? -4.672 9.839 5.057 1.00 97.75 169 SER A C 1
ATOM 1192 O O . SER A 1 169 ? -3.959 9.575 4.097 1.00 97.75 169 SER A O 1
ATOM 1194 N N . LEU A 1 170 ? -5.757 9.115 5.352 1.00 97.50 170 LEU A N 1
ATOM 1195 C CA . LEU A 1 170 ? -6.208 7.994 4.517 1.00 97.50 170 LEU A CA 1
ATOM 1196 C C . LEU A 1 170 ? -6.656 8.455 3.120 1.00 97.50 170 LEU A C 1
ATOM 1198 O O . LEU A 1 170 ? -6.370 7.776 2.136 1.00 97.50 170 LEU A O 1
ATOM 1202 N N . LEU A 1 171 ? -7.286 9.629 3.010 1.00 97.06 171 LEU A N 1
ATOM 1203 C CA . LEU A 1 171 ? -7.616 10.227 1.713 1.00 97.06 171 LEU A CA 1
ATOM 1204 C C . LEU A 1 171 ? -6.352 10.577 0.912 1.00 97.06 171 LEU A C 1
ATOM 1206 O O . LEU A 1 171 ? -6.244 10.220 -0.260 1.00 97.06 171 LEU A O 1
ATOM 1210 N N . LEU A 1 172 ? -5.373 11.230 1.544 1.00 98.31 172 LEU A N 1
ATOM 1211 C CA . LEU A 1 172 ? -4.088 11.526 0.901 1.00 98.31 172 LEU A CA 1
ATOM 1212 C C . LEU A 1 172 ? -3.328 10.246 0.526 1.00 98.31 172 LEU A C 1
ATOM 1214 O O . LEU A 1 172 ? -2.704 10.194 -0.531 1.00 98.31 172 LEU A O 1
ATOM 1218 N N . MET A 1 173 ? -3.423 9.195 1.345 1.00 98.19 173 MET A N 1
ATOM 1219 C CA . MET A 1 173 ? -2.865 7.881 1.029 1.00 98.19 173 MET A CA 1
ATOM 1220 C C . MET A 1 173 ? -3.487 7.301 -0.245 1.00 98.19 173 MET A C 1
ATOM 1222 O O . MET A 1 173 ? -2.757 6.760 -1.064 1.00 98.19 173 MET A O 1
ATOM 1226 N N . ALA A 1 174 ? -4.798 7.439 -0.466 1.00 98.12 174 ALA A N 1
ATOM 1227 C CA . ALA A 1 174 ? -5.427 6.971 -1.703 1.00 98.12 174 ALA A CA 1
ATOM 1228 C C . ALA A 1 174 ? -4.827 7.657 -2.947 1.00 98.12 174 ALA A C 1
ATOM 1230 O O . ALA A 1 174 ? -4.508 6.991 -3.933 1.00 98.12 174 ALA A O 1
ATOM 1231 N N . LEU A 1 175 ? -4.580 8.971 -2.869 1.00 98.12 175 LEU A N 1
ATOM 1232 C CA . LEU A 1 175 ? -3.890 9.719 -3.927 1.00 98.12 175 LEU A CA 1
ATOM 1233 C C . LEU A 1 175 ? -2.429 9.277 -4.092 1.00 98.12 175 LEU A C 1
ATOM 1235 O O . LEU A 1 175 ? -1.931 9.193 -5.214 1.00 98.12 175 LEU A O 1
ATOM 1239 N N . LEU A 1 176 ? -1.732 8.962 -2.998 1.00 98.25 176 LEU A N 1
ATOM 1240 C CA . LEU A 1 176 ? -0.362 8.442 -3.037 1.00 98.25 176 LEU A CA 1
ATOM 1241 C C . LEU A 1 176 ? -0.267 7.046 -3.634 1.00 98.25 176 LEU A C 1
ATOM 1243 O O . LEU A 1 176 ? 0.653 6.782 -4.400 1.00 98.25 176 LEU A O 1
ATOM 1247 N N . VAL A 1 177 ? -1.211 6.166 -3.312 1.00 97.94 177 VAL A N 1
ATOM 1248 C CA . VAL A 1 177 ? -1.298 4.827 -3.896 1.00 97.94 177 VAL A CA 1
ATOM 1249 C C . VAL A 1 177 ? -1.522 4.943 -5.397 1.00 97.94 177 VAL A C 1
ATOM 1251 O O . VAL A 1 177 ? -0.819 4.287 -6.162 1.00 97.94 177 VAL A O 1
ATOM 1254 N N . PHE A 1 178 ? -2.432 5.820 -5.825 1.00 97.81 178 PHE A N 1
ATOM 1255 C CA . PHE A 1 178 ? -2.660 6.088 -7.240 1.00 97.81 178 PHE A CA 1
ATOM 1256 C C . PHE A 1 178 ? -1.402 6.638 -7.925 1.00 97.81 178 PHE A C 1
ATOM 1258 O O . PHE A 1 178 ? -0.858 6.001 -8.823 1.00 97.81 178 PHE A O 1
ATOM 1265 N N . THR A 1 179 ? -0.894 7.785 -7.466 1.00 97.62 179 THR A N 1
ATOM 1266 C CA . THR A 1 179 ? 0.260 8.453 -8.091 1.00 97.62 179 THR A CA 1
ATOM 1267 C C . THR A 1 179 ? 1.527 7.606 -8.035 1.00 97.62 179 THR A C 1
ATOM 1269 O O . THR A 1 179 ? 2.233 7.522 -9.029 1.00 97.62 179 THR A O 1
ATOM 1272 N N . GLY A 1 180 ? 1.800 6.920 -6.923 1.00 96.56 180 GLY A N 1
ATOM 1273 C CA . GLY A 1 180 ? 2.965 6.047 -6.777 1.00 96.56 180 GLY A CA 1
ATOM 1274 C C . GLY A 1 180 ? 2.883 4.800 -7.654 1.00 96.56 180 GLY A C 1
ATOM 1275 O O . GLY A 1 180 ? 3.880 4.404 -8.258 1.00 96.56 180 GLY A O 1
ATOM 1276 N N . THR A 1 181 ? 1.691 4.210 -7.794 1.00 95.31 181 THR A N 1
ATOM 1277 C CA . THR A 1 181 ? 1.494 3.087 -8.721 1.00 95.31 181 THR A CA 1
ATOM 1278 C C . THR A 1 181 ? 1.660 3.543 -10.166 1.00 95.31 181 THR A C 1
ATOM 1280 O O . THR A 1 181 ? 2.355 2.866 -10.918 1.00 95.31 181 THR A O 1
ATOM 1283 N N . MET A 1 182 ? 1.115 4.710 -10.534 1.00 95.44 182 MET A N 1
ATOM 1284 C CA . MET A 1 182 ? 1.310 5.311 -11.858 1.00 95.44 182 MET A CA 1
ATOM 1285 C C . MET A 1 182 ? 2.794 5.573 -12.153 1.00 95.44 182 MET A C 1
ATOM 1287 O O . MET A 1 182 ? 3.283 5.154 -13.198 1.00 95.44 182 MET A O 1
ATOM 1291 N N . THR A 1 183 ? 3.544 6.158 -11.212 1.00 93.88 183 THR A N 1
ATOM 1292 C CA . THR A 1 183 ? 5.002 6.343 -11.340 1.00 93.88 183 THR A CA 1
ATOM 1293 C C . THR A 1 183 ? 5.724 5.011 -11.557 1.00 93.88 183 THR A C 1
ATOM 1295 O O . THR A 1 183 ? 6.657 4.939 -12.350 1.00 93.88 183 THR A O 1
ATOM 1298 N N . SER A 1 184 ? 5.280 3.932 -10.900 1.00 91.75 184 SER A N 1
ATOM 1299 C CA . SER A 1 184 ? 5.870 2.605 -11.090 1.00 91.75 184 SER A CA 1
ATOM 1300 C C . SER A 1 184 ? 5.588 1.999 -12.461 1.00 91.75 184 SER A C 1
ATOM 1302 O O . SER A 1 184 ? 6.490 1.399 -13.036 1.00 91.75 184 SER A O 1
ATOM 1304 N N . VAL A 1 185 ? 4.344 2.053 -12.938 1.00 90.56 185 VAL A N 1
ATOM 1305 C CA . VAL A 1 185 ? 3.934 1.356 -14.172 1.00 90.56 185 VAL A CA 1
ATOM 1306 C C . VAL A 1 185 ? 4.252 2.142 -15.438 1.00 90.56 185 VAL A C 1
ATOM 1308 O O . VAL A 1 185 ? 4.308 1.548 -16.504 1.00 90.56 185 VAL A O 1
ATOM 1311 N N . ARG A 1 186 ? 4.511 3.449 -15.322 1.00 90.75 186 ARG A N 1
ATOM 1312 C CA . ARG A 1 186 ? 4.982 4.306 -16.422 1.00 90.75 186 ARG A CA 1
ATOM 1313 C C . ARG A 1 186 ? 6.506 4.451 -16.461 1.00 90.75 186 ARG A C 1
ATOM 1315 O O . ARG A 1 186 ? 7.008 5.390 -17.057 1.00 90.75 186 ARG A O 1
ATOM 1322 N N . GLY A 1 187 ? 7.239 3.576 -15.765 1.00 87.31 187 GLY A N 1
ATOM 1323 C CA . GLY A 1 187 ? 8.706 3.552 -15.796 1.00 87.31 187 GLY A CA 1
ATOM 1324 C C . GLY A 1 187 ? 9.408 4.718 -15.087 1.00 87.31 187 GLY A C 1
ATOM 1325 O O . GLY A 1 187 ? 10.629 4.758 -15.064 1.00 87.31 187 GLY A O 1
ATOM 1326 N N . ALA A 1 188 ? 8.671 5.615 -14.431 1.00 90.62 188 ALA A N 1
ATOM 1327 C CA . ALA A 1 188 ? 9.175 6.881 -13.900 1.00 90.62 188 ALA A CA 1
ATOM 1328 C C . ALA A 1 188 ? 9.825 6.790 -12.500 1.00 90.62 188 ALA A C 1
ATOM 1330 O O . ALA A 1 188 ? 10.016 7.813 -11.843 1.00 90.62 188 ALA A O 1
ATOM 1331 N N . VAL A 1 189 ? 10.147 5.592 -11.997 1.00 89.81 189 VAL A N 1
ATOM 1332 C CA . VAL A 1 189 ? 10.675 5.395 -10.625 1.00 89.81 189 VAL A CA 1
ATOM 1333 C C . VAL A 1 189 ? 12.054 6.028 -10.433 1.00 89.81 189 VAL A C 1
ATOM 1335 O O . VAL A 1 189 ? 12.336 6.572 -9.371 1.00 89.81 189 VAL A O 1
ATOM 1338 N N . ASP A 1 190 ? 12.906 5.983 -11.453 1.00 85.94 190 ASP A N 1
ATOM 1339 C CA . ASP A 1 190 ? 14.264 6.540 -11.430 1.00 85.94 190 ASP A CA 1
ATOM 1340 C C . ASP A 1 190 ? 14.348 7.909 -12.129 1.00 85.94 190 ASP A C 1
ATOM 1342 O O . ASP A 1 190 ? 15.437 8.409 -12.420 1.00 85.94 190 ASP A O 1
ATOM 1346 N N . ALA A 1 191 ? 13.192 8.540 -12.388 1.00 89.06 191 ALA A N 1
ATOM 1347 C CA . ALA A 1 191 ? 13.087 9.765 -13.174 1.00 89.06 191 ALA A CA 1
ATOM 1348 C C . ALA A 1 191 ? 13.926 10.924 -12.618 1.00 89.06 191 ALA A C 1
ATOM 1350 O O . ALA A 1 191 ? 14.506 11.713 -13.367 1.00 89.06 191 ALA A O 1
ATOM 1351 N N . CYS A 1 192 ? 13.998 11.011 -11.287 1.00 89.19 192 CYS A N 1
ATOM 1352 C CA . CYS A 1 192 ? 14.595 12.120 -10.557 1.00 89.19 192 CYS A CA 1
ATOM 1353 C C . CYS A 1 192 ? 15.551 11.617 -9.453 1.00 89.19 192 CYS A C 1
ATOM 1355 O O . CYS A 1 192 ? 15.138 11.503 -8.293 1.00 89.19 192 CYS A O 1
ATOM 1357 N N . PRO A 1 193 ? 16.838 11.363 -9.768 1.00 86.00 193 PRO A N 1
ATOM 1358 C CA . PRO A 1 193 ? 17.826 10.823 -8.822 1.00 86.00 193 PRO A CA 1
ATOM 1359 C C . PRO A 1 193 ? 18.374 11.862 -7.821 1.00 86.00 193 PRO A C 1
ATOM 1361 O O . PRO A 1 193 ? 19.357 11.619 -7.130 1.00 86.00 193 PRO A O 1
ATOM 1364 N N . GLN A 1 194 ? 17.755 13.040 -7.733 1.00 87.31 194 GLN A N 1
ATOM 1365 C CA . GLN A 1 194 ? 18.110 14.133 -6.821 1.00 87.31 194 GLN A CA 1
ATOM 1366 C C . GLN A 1 194 ? 16.888 14.532 -5.997 1.00 87.31 194 GLN A C 1
ATOM 1368 O O . GLN A 1 194 ? 15.778 14.125 -6.323 1.00 87.31 194 GLN A O 1
ATOM 1373 N N . LEU A 1 195 ? 17.044 15.326 -4.931 1.00 84.88 195 LEU A N 1
ATOM 1374 C CA . LEU A 1 195 ? 15.909 15.748 -4.090 1.00 84.88 195 LEU A CA 1
ATOM 1375 C C . LEU A 1 195 ? 14.847 16.531 -4.879 1.00 84.88 195 LEU A C 1
ATOM 1377 O O . LEU A 1 195 ? 13.648 16.301 -4.700 1.00 84.88 195 LEU A O 1
ATOM 1381 N N . LEU A 1 196 ? 15.291 17.421 -5.767 1.00 86.62 196 LEU A N 1
ATOM 1382 C CA . LEU A 1 196 ? 14.454 18.270 -6.608 1.00 86.62 196 LEU A CA 1
ATOM 1383 C C . LEU A 1 196 ? 14.990 18.218 -8.044 1.00 86.62 196 LEU A C 1
ATOM 1385 O O . LEU A 1 196 ? 16.188 18.371 -8.248 1.00 86.62 196 LEU A O 1
ATOM 1389 N N . CYS A 1 197 ? 14.104 18.044 -9.026 1.00 89.31 197 CYS A N 1
ATOM 1390 C CA . CYS A 1 197 ? 14.435 18.035 -10.459 1.00 89.31 197 CYS A CA 1
ATOM 1391 C C . CYS A 1 197 ? 13.586 19.062 -11.225 1.00 89.31 197 CYS A C 1
ATOM 1393 O O . CYS A 1 197 ? 13.057 18.782 -12.297 1.00 89.31 197 CYS A O 1
ATOM 1395 N N . LEU A 1 198 ? 13.404 20.250 -10.636 1.00 88.06 198 LEU A N 1
ATOM 1396 C CA . LEU A 1 198 ? 12.457 21.264 -11.118 1.00 88.06 198 LEU A CA 1
ATOM 1397 C C . LEU A 1 198 ? 12.738 21.709 -12.561 1.00 88.06 198 LEU A C 1
ATOM 1399 O O . LEU A 1 198 ? 11.800 21.880 -13.329 1.00 88.06 198 LEU A O 1
ATOM 1403 N N . GLY A 1 199 ? 14.012 21.845 -12.945 1.00 85.94 199 GLY A N 1
ATOM 1404 C CA . GLY A 1 199 ? 14.399 22.327 -14.277 1.00 85.94 199 GLY A CA 1
ATOM 1405 C C . GLY A 1 199 ? 14.074 21.375 -15.434 1.00 85.94 199 GLY A C 1
ATOM 1406 O O . GLY A 1 199 ? 14.073 21.808 -16.579 1.00 85.94 199 GLY A O 1
ATOM 1407 N N . GLY A 1 200 ? 13.791 20.100 -15.149 1.00 88.00 200 GLY A N 1
ATOM 1408 C CA . GLY A 1 200 ? 13.446 19.093 -16.158 1.00 88.00 200 GLY A CA 1
ATOM 1409 C C . GLY A 1 200 ? 11.994 18.628 -16.099 1.00 88.00 200 GLY A C 1
ATOM 1410 O O . GLY A 1 200 ? 11.636 17.702 -16.814 1.00 88.00 200 GLY A O 1
ATOM 1411 N N . ALA A 1 201 ? 11.167 19.204 -15.227 1.00 94.50 201 ALA A N 1
ATOM 1412 C CA . ALA A 1 201 ? 9.822 18.706 -14.973 1.00 94.50 201 ALA A CA 1
ATOM 1413 C C . ALA A 1 201 ? 8.790 19.303 -15.935 1.00 94.50 201 ALA A C 1
ATOM 1415 O O . ALA A 1 201 ? 8.724 20.520 -16.110 1.00 94.50 201 ALA A O 1
ATOM 1416 N N . ARG A 1 202 ? 7.908 18.456 -16.470 1.00 95.38 202 ARG A N 1
ATOM 1417 C CA . ARG A 1 202 ? 6.704 18.876 -17.191 1.00 95.38 202 ARG A CA 1
ATOM 1418 C C . ARG A 1 202 ? 5.481 18.222 -16.559 1.00 95.38 202 ARG A C 1
ATOM 1420 O O . ARG A 1 202 ? 5.429 17.006 -16.405 1.00 95.38 202 ARG A O 1
ATOM 1427 N N . LEU A 1 203 ? 4.516 19.037 -16.135 1.00 94.31 203 LEU A N 1
ATOM 1428 C CA . LEU A 1 203 ? 3.266 18.539 -15.564 1.00 94.31 203 LEU A CA 1
ATOM 1429 C C . LEU A 1 203 ? 2.262 18.285 -16.682 1.00 94.31 203 LEU A C 1
ATOM 1431 O O . LEU A 1 203 ? 1.778 19.219 -17.316 1.00 94.31 203 LEU A O 1
ATOM 1435 N N . GLU A 1 204 ? 1.933 17.015 -16.886 1.00 93.50 204 GLU A N 1
ATOM 1436 C CA . GLU A 1 204 ? 0.980 16.577 -17.897 1.00 93.50 204 GLU A CA 1
ATOM 1437 C C . GLU A 1 204 ? -0.076 15.679 -17.262 1.00 93.50 204 GLU A C 1
ATOM 1439 O O . GLU A 1 204 ? 0.244 14.662 -16.649 1.00 93.50 204 GLU A O 1
ATOM 1444 N N . ALA A 1 205 ? -1.352 16.023 -17.431 1.00 92.69 205 ALA A N 1
ATOM 1445 C CA . ALA A 1 205 ? -2.444 15.193 -16.924 1.00 92.69 205 ALA A CA 1
ATOM 1446 C C . ALA A 1 205 ? -2.472 13.807 -17.596 1.00 92.69 205 ALA A C 1
ATOM 1448 O O . ALA A 1 205 ? -2.753 12.812 -16.933 1.00 92.69 205 ALA A O 1
ATOM 1449 N N . ALA A 1 206 ? -2.105 13.733 -18.881 1.00 92.62 206 ALA A N 1
ATOM 1450 C CA . ALA A 1 206 ? -2.017 12.488 -19.646 1.00 92.62 206 ALA A CA 1
ATOM 1451 C C . ALA A 1 206 ? -1.007 11.480 -19.061 1.00 92.62 206 ALA A C 1
ATOM 1453 O O . ALA A 1 206 ? -1.169 10.270 -19.225 1.00 92.62 206 ALA A O 1
ATOM 1454 N N . ALA A 1 207 ? -0.003 11.954 -18.314 1.00 93.38 207 ALA A N 1
ATOM 1455 C CA . ALA A 1 207 ? 0.942 11.090 -17.612 1.00 93.38 207 ALA A CA 1
ATOM 1456 C C . ALA A 1 207 ? 0.270 10.269 -16.490 1.00 93.38 207 ALA A C 1
ATOM 1458 O O . ALA A 1 207 ? 0.741 9.193 -16.127 1.00 93.38 207 ALA A O 1
ATOM 1459 N N . PHE A 1 208 ? -0.868 10.745 -15.973 1.00 95.25 208 PHE A N 1
ATOM 1460 C CA . PHE A 1 208 ? -1.668 10.076 -14.947 1.00 95.25 208 PHE A CA 1
ATOM 1461 C C . PHE A 1 208 ? -2.893 9.341 -15.503 1.00 95.25 208 PHE A C 1
ATOM 1463 O O . PHE A 1 208 ? -3.698 8.863 -14.709 1.00 95.25 208 PHE A O 1
ATOM 1470 N N . ASP A 1 209 ? -3.051 9.223 -16.823 1.00 95.62 209 ASP A N 1
ATOM 1471 C CA . ASP A 1 209 ? -4.164 8.474 -17.409 1.00 95.62 209 ASP A CA 1
ATOM 1472 C C . ASP A 1 209 ? -3.986 6.960 -17.165 1.00 95.62 209 ASP A C 1
ATOM 1474 O O . ASP A 1 209 ? -3.054 6.359 -17.718 1.00 95.62 209 ASP A O 1
ATOM 1478 N N . PRO A 1 210 ? -4.851 6.312 -16.354 1.00 95.19 210 PRO A N 1
ATOM 1479 C CA . PRO A 1 210 ? -4.719 4.893 -16.050 1.00 95.19 210 PRO A CA 1
ATOM 1480 C C . PRO A 1 210 ? -5.142 3.981 -17.215 1.00 95.19 210 PRO A C 1
ATOM 1482 O O . PRO A 1 210 ? -4.954 2.765 -17.130 1.00 95.19 210 PRO A O 1
ATOM 1485 N N . TRP A 1 211 ? -5.714 4.549 -18.280 1.00 94.75 211 TRP A N 1
ATOM 1486 C CA . TRP A 1 211 ? -6.123 3.847 -19.497 1.00 94.75 211 TRP A CA 1
ATOM 1487 C C . TRP A 1 211 ? -5.076 3.926 -20.610 1.00 94.75 211 TRP A C 1
ATOM 1489 O O . TRP A 1 211 ? -5.198 3.222 -21.610 1.00 94.75 211 TRP A O 1
ATOM 1499 N N . ALA A 1 212 ? -4.035 4.741 -20.433 1.00 90.25 212 ALA A N 1
ATOM 1500 C CA . ALA A 1 212 ? -2.940 4.864 -21.382 1.00 90.25 212 ALA A CA 1
ATOM 1501 C C . ALA A 1 212 ? -1.796 3.906 -21.019 1.00 90.25 212 ALA A C 1
ATOM 1503 O O . ALA A 1 212 ? -1.219 3.987 -19.930 1.00 90.25 212 ALA A O 1
ATOM 1504 N N . ALA A 1 213 ? -1.466 3.012 -21.950 1.00 82.81 213 ALA A N 1
ATOM 1505 C CA . ALA A 1 213 ? -0.277 2.168 -21.888 1.00 82.81 213 ALA A CA 1
ATOM 1506 C C . ALA A 1 213 ? 0.937 2.881 -22.514 1.00 82.81 213 ALA A C 1
ATOM 1508 O O . ALA A 1 213 ? 0.785 3.860 -23.245 1.00 82.81 213 ALA A O 1
ATOM 1509 N N . GLY A 1 214 ? 2.131 2.352 -22.254 1.00 80.69 214 GLY A N 1
ATOM 1510 C CA . GLY A 1 214 ? 3.375 2.812 -22.866 1.00 80.69 214 GLY A CA 1
ATOM 1511 C C . GLY A 1 214 ? 4.184 3.798 -22.024 1.00 80.69 214 GLY A C 1
ATOM 1512 O O . GLY A 1 214 ? 3.732 4.327 -20.999 1.00 80.69 214 GLY A O 1
ATOM 1513 N N . ASP A 1 215 ? 5.413 4.004 -22.483 1.00 81.44 215 ASP A N 1
ATOM 1514 C CA . ASP A 1 215 ? 6.408 4.842 -21.825 1.00 81.44 215 ASP A CA 1
ATOM 1515 C C . ASP A 1 215 ? 6.108 6.337 -22.010 1.00 81.44 215 ASP A C 1
ATOM 1517 O O . ASP A 1 215 ? 5.301 6.750 -22.848 1.00 81.44 215 ASP A O 1
ATOM 1521 N N . LEU A 1 216 ? 6.745 7.160 -21.183 1.00 90.06 216 LEU A N 1
ATOM 1522 C CA . LEU A 1 216 ? 6.609 8.610 -21.197 1.00 90.06 216 LEU A CA 1
ATOM 1523 C C . LEU A 1 216 ? 7.911 9.271 -21.640 1.00 90.06 216 LEU A C 1
ATOM 1525 O O . LEU A 1 216 ? 8.999 8.726 -21.483 1.00 90.06 216 LEU A O 1
ATOM 1529 N N . GLU A 1 217 ? 7.812 10.500 -22.145 1.00 92.81 217 GLU A N 1
ATOM 1530 C CA . GLU A 1 217 ? 9.003 11.332 -22.273 1.00 92.81 217 GLU A CA 1
ATOM 1531 C C . GLU A 1 217 ? 9.546 11.687 -20.884 1.00 92.81 217 GLU A C 1
ATOM 1533 O O . GLU A 1 217 ? 8.792 12.005 -19.957 1.00 92.81 217 GLU A O 1
ATOM 1538 N N . ARG A 1 218 ? 10.876 11.725 -20.761 1.00 92.00 218 ARG A N 1
ATOM 1539 C CA . ARG A 1 218 ? 11.570 11.977 -19.492 1.00 92.00 218 ARG A CA 1
ATOM 1540 C C . ARG A 1 218 ? 11.051 13.198 -18.707 1.00 92.00 218 ARG A C 1
ATOM 1542 O O . ARG A 1 218 ? 10.923 13.084 -17.487 1.00 92.00 218 ARG A O 1
ATOM 1549 N N . PRO A 1 219 ? 10.706 14.350 -19.324 1.00 95.12 219 PRO A N 1
ATOM 1550 C CA . PRO A 1 219 ? 10.153 15.477 -18.573 1.00 95.12 219 PRO A CA 1
ATOM 1551 C C . PRO A 1 219 ? 8.818 15.180 -17.876 1.00 95.12 219 PRO A C 1
ATOM 1553 O O . PRO A 1 219 ? 8.591 15.653 -16.758 1.00 95.12 219 PRO A O 1
ATOM 1556 N N . ALA A 1 220 ? 7.952 14.379 -18.505 1.00 95.50 220 ALA A N 1
ATOM 1557 C CA . ALA A 1 220 ? 6.679 13.953 -17.928 1.00 95.50 220 ALA A CA 1
ATOM 1558 C C . ALA A 1 220 ? 6.898 12.961 -16.774 1.00 95.50 220 ALA A C 1
ATOM 1560 O O . ALA A 1 220 ? 6.273 13.100 -15.720 1.00 95.50 220 ALA A O 1
ATOM 1561 N N . GLU A 1 221 ? 7.847 12.027 -16.917 1.00 94.69 221 GLU A N 1
ATOM 1562 C CA . GLU A 1 221 ? 8.264 11.117 -15.838 1.00 94.69 221 GLU A CA 1
ATOM 1563 C C . GLU A 1 221 ? 8.738 11.893 -14.596 1.00 94.69 221 GLU A C 1
ATOM 1565 O O . GLU A 1 221 ? 8.318 11.616 -13.468 1.00 94.69 221 GLU A O 1
ATOM 1570 N N . ILE A 1 222 ? 9.578 12.918 -14.800 1.00 95.25 222 ILE A N 1
ATOM 1571 C CA . ILE A 1 222 ? 10.057 13.794 -13.723 1.00 95.25 222 ILE A CA 1
ATOM 1572 C C . ILE A 1 222 ? 8.876 14.520 -13.065 1.00 95.25 222 ILE A C 1
ATOM 1574 O O . ILE A 1 222 ? 8.792 14.567 -11.834 1.00 95.25 222 ILE A O 1
ATOM 1578 N N . GLY A 1 223 ? 7.947 15.055 -13.864 1.00 95.31 223 GLY A N 1
ATOM 1579 C CA . GLY A 1 223 ? 6.730 15.701 -13.374 1.00 95.31 223 GLY A CA 1
ATOM 1580 C C . GLY A 1 223 ? 5.901 14.788 -12.468 1.00 95.31 223 GLY A C 1
ATOM 1581 O O . GLY A 1 223 ? 5.556 15.180 -11.349 1.00 95.31 223 GLY A O 1
ATOM 1582 N N . MET A 1 224 ? 5.653 13.544 -12.893 1.00 94.62 224 MET A N 1
ATOM 1583 C CA . MET A 1 224 ? 4.951 12.541 -12.084 1.00 94.62 224 MET A CA 1
ATOM 1584 C C . MET A 1 224 ? 5.659 12.268 -10.758 1.00 94.62 224 MET A C 1
ATOM 1586 O O . MET A 1 224 ? 5.031 12.262 -9.692 1.00 94.62 224 MET A O 1
ATOM 1590 N N . HIS A 1 225 ? 6.979 12.077 -10.812 1.00 93.81 225 HIS A N 1
ATOM 1591 C CA . HIS A 1 225 ? 7.764 11.769 -9.627 1.00 93.81 225 HIS A CA 1
ATOM 1592 C C . HIS A 1 225 ? 7.740 12.929 -8.612 1.00 93.81 225 HIS A C 1
ATOM 1594 O O . HIS A 1 225 ? 7.667 12.684 -7.401 1.00 93.81 225 HIS A O 1
ATOM 1600 N N . LEU A 1 226 ? 7.752 14.186 -9.074 1.00 94.75 226 LEU A N 1
ATOM 1601 C CA . LEU A 1 226 ? 7.626 15.363 -8.207 1.00 94.75 226 LEU A CA 1
ATOM 1602 C C . LEU A 1 226 ? 6.234 15.477 -7.576 1.00 94.75 226 LEU A C 1
ATOM 1604 O O . LEU A 1 226 ? 6.146 15.729 -6.374 1.00 94.75 226 LEU A O 1
ATOM 1608 N N . VAL A 1 227 ? 5.158 15.235 -8.332 1.00 95.81 227 VAL A N 1
ATOM 1609 C CA . VAL A 1 227 ? 3.785 15.222 -7.789 1.00 95.81 227 VAL A CA 1
ATOM 1610 C C . VAL A 1 227 ? 3.655 14.197 -6.664 1.00 95.81 227 VAL A C 1
ATOM 1612 O O . VAL A 1 227 ? 3.148 14.525 -5.590 1.00 95.81 227 VAL A O 1
ATOM 1615 N N . HIS A 1 228 ? 4.172 12.981 -6.865 1.00 96.31 228 HIS A N 1
ATOM 1616 C CA . HIS A 1 228 ? 4.155 11.947 -5.831 1.00 96.31 228 HIS A CA 1
ATOM 1617 C C . HIS A 1 228 ? 4.902 12.388 -4.558 1.00 96.31 228 HIS A C 1
ATOM 1619 O O . HIS A 1 228 ? 4.392 12.222 -3.450 1.00 96.31 228 HIS A O 1
ATOM 1625 N N . ARG A 1 229 ? 6.076 13.025 -4.695 1.00 95.38 229 ARG A N 1
ATOM 1626 C CA . ARG A 1 229 ? 6.853 13.547 -3.552 1.00 95.38 229 ARG A CA 1
ATOM 1627 C C . ARG A 1 229 ? 6.130 14.670 -2.811 1.00 95.38 229 ARG A C 1
ATOM 1629 O O . ARG A 1 229 ? 6.107 14.663 -1.583 1.00 95.38 229 ARG A O 1
ATOM 1636 N N . LEU A 1 230 ? 5.519 15.611 -3.530 1.00 95.88 230 LEU A N 1
ATOM 1637 C CA . LEU A 1 230 ? 4.754 16.703 -2.922 1.00 95.88 230 LEU A CA 1
ATOM 1638 C C . LEU A 1 230 ? 3.552 16.171 -2.132 1.00 95.88 230 LEU A C 1
ATOM 1640 O O . LEU A 1 230 ? 3.340 16.568 -0.984 1.00 95.88 230 LEU A O 1
ATOM 1644 N N . LEU A 1 231 ? 2.815 15.212 -2.701 1.00 97.81 231 LEU A N 1
ATOM 1645 C CA . LEU A 1 231 ? 1.740 14.520 -1.989 1.00 97.81 231 LEU A CA 1
ATOM 1646 C C . LEU A 1 231 ? 2.263 13.751 -0.768 1.00 97.81 231 LEU A C 1
ATOM 1648 O O . LEU A 1 231 ? 1.585 13.716 0.258 1.00 97.81 231 LEU A O 1
ATOM 1652 N N . ALA A 1 232 ? 3.472 13.184 -0.835 1.00 98.00 232 ALA A N 1
ATOM 1653 C CA . ALA A 1 232 ? 4.063 12.439 0.276 1.00 98.00 232 ALA A CA 1
ATOM 1654 C C . ALA A 1 232 ? 4.386 13.354 1.463 1.00 98.00 232 ALA A C 1
ATOM 1656 O O . ALA A 1 232 ? 4.142 12.979 2.611 1.00 98.00 232 ALA A O 1
ATOM 1657 N N . LEU A 1 233 ? 4.856 14.577 1.199 1.00 97.94 233 LEU A N 1
ATOM 1658 C CA . LEU A 1 233 ? 5.074 15.593 2.232 1.00 97.94 233 LEU A CA 1
ATOM 1659 C C . LEU A 1 233 ? 3.753 16.050 2.867 1.00 97.94 233 LEU A C 1
ATOM 1661 O O . LEU A 1 233 ? 3.657 16.127 4.093 1.00 97.94 233 LEU A O 1
ATOM 1665 N N . ALA A 1 234 ? 2.717 16.290 2.056 1.00 98.38 234 ALA A N 1
ATOM 1666 C CA . ALA A 1 234 ? 1.387 16.642 2.558 1.00 98.38 234 ALA A CA 1
ATOM 1667 C C . ALA A 1 234 ? 0.791 15.520 3.428 1.00 98.38 234 ALA A C 1
ATOM 1669 O O . ALA A 1 234 ? 0.270 15.772 4.519 1.00 98.38 234 ALA A O 1
ATOM 1670 N N . PHE A 1 235 ? 0.922 14.269 2.982 1.00 98.62 235 PHE A N 1
ATOM 1671 C CA . PHE A 1 235 ? 0.515 13.092 3.740 1.00 98.62 235 PHE A CA 1
ATOM 1672 C C . PHE A 1 235 ? 1.283 12.965 5.058 1.00 98.62 235 PHE A C 1
ATOM 1674 O O . PHE A 1 235 ? 0.657 12.765 6.099 1.00 98.62 235 PHE A O 1
ATOM 1681 N N . ALA A 1 236 ? 2.611 13.118 5.041 1.00 98.62 236 ALA A N 1
ATOM 1682 C CA . ALA A 1 236 ? 3.440 13.043 6.240 1.00 98.62 236 ALA A CA 1
ATOM 1683 C C . ALA A 1 236 ? 3.031 14.111 7.263 1.00 98.62 236 ALA A C 1
ATOM 1685 O O . ALA A 1 236 ? 2.835 13.792 8.435 1.00 98.62 236 ALA A O 1
ATOM 1686 N N . ALA A 1 237 ? 2.807 15.353 6.823 1.00 98.31 237 ALA A N 1
ATOM 1687 C CA . ALA A 1 237 ? 2.318 16.425 7.685 1.00 98.31 237 ALA A CA 1
ATOM 1688 C C . ALA A 1 237 ? 0.950 16.085 8.305 1.00 98.31 237 ALA A C 1
ATOM 1690 O O . ALA A 1 237 ? 0.768 16.207 9.519 1.00 98.31 237 ALA A O 1
ATOM 1691 N N . ALA A 1 238 ? 0.001 15.588 7.504 1.00 97.56 238 ALA A N 1
ATOM 1692 C CA . ALA A 1 238 ? -1.306 15.160 7.996 1.00 97.56 238 ALA A CA 1
ATOM 1693 C C . ALA A 1 238 ? -1.197 13.994 8.998 1.00 97.56 238 ALA A C 1
ATOM 1695 O O . ALA A 1 238 ? -1.791 14.054 10.078 1.00 97.56 238 ALA A O 1
ATOM 1696 N N . ALA A 1 239 ? -0.395 12.971 8.692 1.00 98.12 239 ALA A N 1
ATOM 1697 C CA . ALA A 1 239 ? -0.225 11.785 9.531 1.00 98.12 239 ALA A CA 1
ATOM 1698 C C . ALA A 1 239 ? 0.469 12.120 10.860 1.00 98.12 239 ALA A C 1
ATOM 1700 O O . ALA A 1 239 ? 0.027 11.675 11.920 1.00 98.12 239 ALA A O 1
ATOM 1701 N N . LEU A 1 240 ? 1.493 12.977 10.837 1.00 98.12 240 LEU A N 1
ATOM 1702 C CA . LEU A 1 240 ? 2.151 13.474 12.048 1.00 98.12 240 LEU A CA 1
ATOM 1703 C C . LEU A 1 240 ? 1.233 14.401 12.856 1.00 98.12 240 LEU A C 1
ATOM 1705 O O . LEU A 1 240 ? 1.259 14.378 14.088 1.00 98.12 240 LEU A O 1
ATOM 1709 N N . SER A 1 241 ? 0.343 15.155 12.201 1.00 96.38 241 SER A N 1
ATOM 1710 C CA . SER A 1 241 ? -0.704 15.903 12.905 1.00 96.38 241 SER A CA 1
ATOM 1711 C C . SER A 1 241 ? -1.673 14.965 13.643 1.00 96.38 241 SER A C 1
ATOM 1713 O O . SER A 1 241 ? -2.027 15.235 14.793 1.00 96.38 241 SER A O 1
ATOM 1715 N N . ALA A 1 242 ? -2.042 13.824 13.046 1.00 95.38 242 ALA A N 1
ATOM 1716 C CA . ALA A 1 242 ? -2.846 12.799 13.707 1.00 95.38 242 ALA A CA 1
ATOM 1717 C C . ALA A 1 242 ? -2.083 12.155 14.877 1.00 95.38 242 ALA A C 1
ATOM 1719 O O . ALA A 1 242 ? -2.624 12.071 15.981 1.00 95.38 242 ALA A O 1
ATOM 1720 N N . ALA A 1 243 ? -0.810 11.800 14.672 1.00 96.38 243 ALA A N 1
ATOM 1721 C CA . ALA A 1 243 ? 0.060 11.242 15.706 1.00 96.38 243 ALA A CA 1
ATOM 1722 C C . ALA A 1 243 ? 0.235 12.201 16.896 1.00 96.38 243 ALA A C 1
ATOM 1724 O O . ALA A 1 243 ? 0.064 11.796 18.039 1.00 96.38 243 ALA A O 1
ATOM 1725 N N . SER A 1 244 ? 0.477 13.494 16.660 1.00 96.06 244 SER A N 1
ATOM 1726 C CA . SER A 1 244 ? 0.613 14.495 17.734 1.00 96.06 244 SER A CA 1
ATOM 1727 C C . SER A 1 244 ? -0.673 14.705 18.547 1.00 96.06 244 SER A C 1
ATOM 1729 O O . SER A 1 244 ? -0.623 15.034 19.735 1.00 96.06 244 SER A O 1
ATOM 1731 N N . ARG A 1 245 ? -1.851 14.532 17.932 1.00 93.88 245 ARG A N 1
ATOM 1732 C CA . ARG A 1 245 ? -3.141 14.567 18.643 1.00 93.88 245 ARG A CA 1
ATOM 1733 C C . ARG A 1 245 ? -3.355 13.292 19.453 1.00 93.88 245 ARG A C 1
ATOM 1735 O O . ARG A 1 245 ? -3.738 13.393 20.612 1.00 93.88 245 ARG A O 1
ATOM 1742 N N . ALA A 1 246 ? -3.027 12.134 18.885 1.00 91.94 246 ALA A N 1
ATOM 1743 C CA . ALA A 1 246 ? -3.084 10.842 19.565 1.00 91.94 246 ALA A CA 1
ATOM 1744 C C . ALA A 1 246 ? -2.088 10.745 20.738 1.00 91.94 246 ALA A C 1
ATOM 1746 O O . ALA A 1 246 ? -2.417 10.208 21.790 1.00 91.94 246 ALA A O 1
ATOM 1747 N N . TRP A 1 247 ? -0.898 11.340 20.615 1.00 94.25 247 TRP A N 1
ATOM 1748 C CA . TRP A 1 247 ? 0.100 11.395 21.688 1.00 94.25 247 TRP A CA 1
ATOM 1749 C C . TRP A 1 247 ? -0.379 12.192 22.907 1.00 94.25 247 TRP A C 1
ATOM 1751 O O . TRP A 1 247 ? -0.068 11.847 24.044 1.00 94.25 247 TRP A O 1
ATOM 1761 N N . ARG A 1 248 ? -1.177 13.242 22.674 1.00 91.06 248 ARG A N 1
ATOM 1762 C CA . ARG A 1 248 ? -1.801 14.058 23.728 1.00 91.06 248 ARG A CA 1
ATOM 1763 C C . ARG A 1 248 ? -3.011 13.385 24.384 1.00 91.06 248 ARG A C 1
ATOM 1765 O O . ARG A 1 248 ? -3.594 13.953 25.303 1.00 91.06 248 ARG A O 1
ATOM 1772 N N . SER A 1 249 ? -3.404 12.203 23.917 1.00 84.94 249 SER A N 1
ATOM 1773 C CA . SER A 1 249 ? -4.488 11.430 24.510 1.00 84.94 249 SER A CA 1
ATOM 1774 C C . SER A 1 249 ? -4.070 10.780 25.826 1.00 84.94 249 SER A C 1
ATOM 1776 O O . SER A 1 249 ? -2.947 10.295 25.984 1.00 84.94 249 SER A O 1
ATOM 1778 N N . ALA A 1 250 ? -5.009 10.689 26.768 1.00 81.88 250 ALA A N 1
ATOM 1779 C CA . ALA A 1 250 ? -4.800 9.949 28.009 1.00 81.88 250 ALA A CA 1
ATOM 1780 C C . ALA A 1 250 ? -4.678 8.429 27.763 1.00 81.88 250 ALA A C 1
ATOM 1782 O O . ALA A 1 250 ? -4.024 7.724 28.538 1.00 81.88 250 ALA A O 1
ATOM 1783 N N . ALA A 1 251 ? -5.250 7.911 26.669 1.00 84.50 251 ALA A N 1
ATOM 1784 C CA . ALA A 1 251 ? -5.247 6.487 26.354 1.00 84.50 251 ALA A CA 1
ATOM 1785 C C . ALA A 1 251 ? -3.849 5.995 25.936 1.00 84.50 251 ALA A C 1
ATOM 1787 O O . ALA A 1 251 ? -3.254 6.485 24.976 1.00 84.50 251 ALA A O 1
ATOM 1788 N N . ALA A 1 252 ? -3.321 4.985 26.637 1.00 86.94 252 ALA A N 1
ATOM 1789 C CA . ALA A 1 252 ? -2.021 4.386 26.313 1.00 86.94 252 ALA A CA 1
ATOM 1790 C C . ALA A 1 252 ? -2.002 3.728 24.918 1.00 86.94 252 ALA A C 1
ATOM 1792 O O . ALA A 1 252 ? -0.984 3.769 24.231 1.00 86.94 252 ALA A O 1
ATOM 1793 N N . SER A 1 253 ? -3.137 3.177 24.474 1.00 87.25 253 SER A N 1
ATOM 1794 C CA . SER A 1 253 ? -3.298 2.610 23.130 1.00 87.25 253 SER A CA 1
ATOM 1795 C C . SER A 1 253 ? -3.115 3.659 22.030 1.00 87.25 253 SER A C 1
ATOM 1797 O O . SER A 1 253 ? -2.419 3.396 21.054 1.00 87.25 253 SER A O 1
ATOM 1799 N N . GLU A 1 254 ? -3.674 4.861 22.193 1.00 89.38 254 GLU A N 1
ATOM 1800 C CA . GLU A 1 254 ? -3.520 5.956 21.225 1.00 89.38 254 GLU A CA 1
ATOM 1801 C C . GLU A 1 254 ? -2.088 6.497 21.194 1.00 89.38 254 GLU A C 1
ATOM 1803 O O . GLU A 1 254 ? -1.560 6.768 20.116 1.00 89.38 254 GLU A O 1
ATOM 1808 N N . ARG A 1 255 ? -1.416 6.564 22.351 1.00 92.00 255 ARG A N 1
ATOM 1809 C CA . ARG A 1 255 ? 0.016 6.899 22.425 1.00 92.00 255 ARG A CA 1
ATOM 1810 C C . ARG A 1 255 ? 0.886 5.872 21.695 1.00 92.00 255 ARG A C 1
ATOM 1812 O O . ARG A 1 255 ? 1.789 6.261 20.961 1.00 92.00 255 ARG A O 1
ATOM 1819 N N . GLY A 1 256 ? 0.579 4.580 21.830 1.00 93.81 256 GLY A N 1
ATOM 1820 C CA . GLY A 1 256 ? 1.243 3.519 21.066 1.00 93.81 256 GLY A CA 1
ATOM 1821 C C . GLY A 1 256 ? 1.053 3.670 19.551 1.00 93.81 256 GLY A C 1
ATOM 1822 O O . GLY A 1 256 ? 2.023 3.585 18.798 1.00 93.81 256 GLY A O 1
ATOM 1823 N N . LEU A 1 257 ? -0.172 3.971 19.100 1.00 94.62 257 LEU A N 1
ATOM 1824 C CA . LEU A 1 257 ? -0.461 4.242 17.685 1.00 94.62 257 LEU A CA 1
ATOM 1825 C C . LEU A 1 257 ? 0.265 5.496 17.176 1.00 94.62 257 LEU A C 1
ATOM 1827 O O . LEU A 1 257 ? 0.753 5.493 16.051 1.00 94.62 257 LEU A O 1
ATOM 1831 N N . ALA A 1 258 ? 0.381 6.547 17.993 1.00 96.19 258 ALA A N 1
ATOM 1832 C CA . ALA A 1 258 ? 1.116 7.760 17.637 1.00 96.19 258 ALA A CA 1
ATOM 1833 C C . ALA A 1 258 ? 2.595 7.474 17.337 1.00 96.19 258 ALA A C 1
ATOM 1835 O O . ALA A 1 258 ? 3.108 7.913 16.308 1.00 96.19 258 ALA A O 1
ATOM 1836 N N . VAL A 1 259 ? 3.259 6.703 18.207 1.00 97.81 259 VAL A N 1
ATOM 1837 C CA . VAL A 1 259 ? 4.656 6.285 18.006 1.00 97.81 259 VAL A CA 1
ATOM 1838 C C . VAL A 1 259 ? 4.780 5.428 16.751 1.00 97.81 259 VAL A C 1
ATOM 1840 O O . VAL A 1 259 ? 5.650 5.686 15.924 1.00 97.81 259 VAL A O 1
ATOM 1843 N N . ALA A 1 260 ? 3.879 4.458 16.566 1.00 98.06 260 ALA A N 1
ATOM 1844 C CA . ALA A 1 260 ? 3.875 3.613 15.376 1.00 98.06 260 ALA A CA 1
ATOM 1845 C C . ALA A 1 260 ? 3.729 4.438 14.085 1.00 98.06 260 ALA A C 1
ATOM 1847 O O . ALA A 1 260 ? 4.496 4.232 13.151 1.00 98.06 260 ALA A O 1
ATOM 1848 N N . ILE A 1 261 ? 2.808 5.409 14.039 1.00 98.50 261 ILE A N 1
ATOM 1849 C CA . ILE A 1 261 ? 2.636 6.302 12.880 1.00 98.50 261 ILE A CA 1
ATOM 1850 C C . ILE A 1 261 ? 3.911 7.107 12.622 1.00 98.50 261 ILE A C 1
ATOM 1852 O O . ILE A 1 261 ? 4.358 7.163 11.482 1.00 98.50 261 ILE A O 1
ATOM 1856 N N . ALA A 1 262 ? 4.509 7.709 13.654 1.00 98.56 262 ALA A N 1
ATOM 1857 C CA . ALA A 1 262 ? 5.719 8.514 13.494 1.00 98.56 262 ALA A CA 1
ATOM 1858 C C . ALA A 1 262 ? 6.889 7.691 12.927 1.00 98.56 262 ALA A C 1
ATOM 1860 O O . ALA A 1 262 ? 7.540 8.124 11.976 1.00 98.56 262 ALA A O 1
ATOM 1861 N N . VAL A 1 263 ? 7.107 6.484 13.462 1.00 98.75 263 VAL A N 1
ATOM 1862 C CA . VAL A 1 263 ? 8.141 5.558 12.976 1.00 98.75 263 VAL A CA 1
ATOM 1863 C C . VAL A 1 263 ? 7.857 5.135 11.536 1.00 98.75 263 VAL A C 1
ATOM 1865 O O . VAL A 1 263 ? 8.724 5.277 10.680 1.00 98.75 263 VAL A O 1
ATOM 1868 N N . LEU A 1 264 ? 6.636 4.680 11.239 1.00 98.75 264 LEU A N 1
ATOM 1869 C CA . LEU A 1 264 ? 6.266 4.211 9.902 1.00 98.75 264 LEU A CA 1
ATOM 1870 C C . LEU A 1 264 ? 6.349 5.327 8.850 1.00 98.75 264 LEU A C 1
ATOM 1872 O O . LEU A 1 264 ? 6.802 5.063 7.743 1.00 98.75 264 LEU A O 1
ATOM 1876 N N . VAL A 1 265 ? 5.975 6.571 9.178 1.00 98.75 265 VAL A N 1
ATOM 1877 C CA . VAL A 1 265 ? 6.134 7.728 8.276 1.00 98.75 265 VAL A CA 1
ATOM 1878 C C . VAL A 1 265 ? 7.612 7.992 7.986 1.00 98.75 265 VAL A C 1
ATOM 1880 O O . VAL A 1 265 ? 7.980 8.153 6.823 1.00 98.75 265 VAL A O 1
ATOM 1883 N N . ALA A 1 266 ? 8.468 7.996 9.011 1.00 98.69 266 ALA A N 1
ATOM 1884 C CA . ALA A 1 266 ? 9.906 8.182 8.824 1.00 98.69 266 ALA A CA 1
ATOM 1885 C C . ALA A 1 266 ? 10.508 7.070 7.948 1.00 98.69 266 ALA A C 1
ATOM 1887 O O . ALA A 1 266 ? 11.234 7.354 6.994 1.00 98.69 266 ALA A O 1
ATOM 1888 N N . THR A 1 267 ? 10.143 5.811 8.211 1.00 98.69 267 THR A N 1
ATOM 1889 C CA . THR A 1 267 ? 10.558 4.664 7.396 1.00 98.69 267 THR A CA 1
ATOM 1890 C C . THR A 1 267 ? 10.049 4.776 5.956 1.00 98.69 267 THR A C 1
ATOM 1892 O O . THR A 1 267 ? 10.815 4.534 5.027 1.00 98.69 267 THR A O 1
ATOM 1895 N N . GLN A 1 268 ? 8.796 5.189 5.743 1.00 98.50 268 GLN A N 1
ATOM 1896 C CA . GLN A 1 268 ? 8.210 5.340 4.409 1.00 98.50 268 GLN A CA 1
ATOM 1897 C C . GLN A 1 268 ? 8.971 6.368 3.566 1.00 98.50 268 GLN A C 1
ATOM 1899 O O . GLN A 1 268 ? 9.283 6.104 2.403 1.00 98.50 268 GLN A O 1
ATOM 1904 N N . LEU A 1 269 ? 9.298 7.522 4.157 1.00 98.00 269 LEU A N 1
ATOM 1905 C CA . LEU A 1 269 ? 10.064 8.577 3.493 1.00 98.00 269 LEU A CA 1
ATOM 1906 C C . LEU A 1 269 ? 11.493 8.119 3.184 1.00 98.00 269 LEU A C 1
ATOM 1908 O O . LEU A 1 269 ? 11.953 8.303 2.059 1.00 98.00 269 LEU A O 1
ATOM 1912 N N . ALA A 1 270 ? 12.165 7.465 4.136 1.00 97.88 270 ALA A N 1
ATOM 1913 C CA . ALA A 1 270 ? 13.511 6.933 3.930 1.00 97.88 270 ALA A CA 1
ATOM 1914 C C . ALA A 1 270 ? 13.552 5.888 2.801 1.00 97.88 270 ALA A C 1
ATOM 1916 O O . ALA A 1 270 ? 14.399 5.973 1.916 1.00 97.88 270 ALA A O 1
ATOM 1917 N N . LEU A 1 271 ? 12.601 4.947 2.781 1.00 97.94 271 LEU A N 1
ATOM 1918 C CA . LEU A 1 271 ? 12.488 3.940 1.720 1.00 97.94 271 LEU A CA 1
ATOM 1919 C C . LEU A 1 271 ? 12.144 4.562 0.361 1.00 97.94 271 LEU A C 1
ATOM 1921 O O . LEU A 1 271 ? 12.671 4.123 -0.659 1.00 97.94 271 LEU A O 1
ATOM 1925 N N . GLY A 1 272 ? 11.288 5.588 0.337 1.00 96.12 272 GLY A N 1
ATOM 1926 C CA . GLY A 1 272 ? 10.936 6.305 -0.890 1.00 96.12 272 GLY A CA 1
ATOM 1927 C C . GLY A 1 272 ? 12.130 7.050 -1.489 1.00 96.12 272 GLY A C 1
ATOM 1928 O O . GLY A 1 272 ? 12.380 6.946 -2.689 1.00 96.12 272 GLY A O 1
ATOM 1929 N N . LEU A 1 273 ? 12.913 7.738 -0.650 1.00 95.00 273 LEU A N 1
ATOM 1930 C CA . LEU A 1 273 ? 14.161 8.388 -1.063 1.00 95.00 273 LEU A CA 1
ATOM 1931 C C . LEU A 1 273 ? 15.195 7.366 -1.540 1.00 95.00 273 LEU A C 1
ATOM 1933 O O . LEU A 1 273 ? 15.777 7.547 -2.603 1.00 95.00 273 LEU A O 1
ATOM 1937 N N . ALA A 1 274 ? 15.380 6.271 -0.798 1.00 94.56 274 ALA A N 1
ATOM 1938 C CA . ALA A 1 274 ? 16.303 5.208 -1.182 1.00 94.56 274 ALA A CA 1
ATOM 1939 C C . ALA A 1 274 ? 15.929 4.591 -2.540 1.00 94.56 274 ALA A C 1
ATOM 1941 O O . ALA A 1 274 ? 16.800 4.400 -3.382 1.00 94.56 274 ALA A O 1
ATOM 1942 N N . THR A 1 275 ? 14.636 4.365 -2.791 1.00 93.88 275 THR A N 1
ATOM 1943 C CA . THR A 1 275 ? 14.146 3.880 -4.091 1.00 93.88 275 THR A CA 1
ATOM 1944 C C . THR A 1 275 ? 14.463 4.878 -5.207 1.00 93.88 275 THR A C 1
ATOM 1946 O O . THR A 1 275 ? 15.060 4.499 -6.210 1.00 93.88 275 THR A O 1
ATOM 1949 N N . GLY A 1 276 ? 14.116 6.157 -5.021 1.00 91.25 276 GLY A N 1
ATOM 1950 C CA . GLY A 1 276 ? 14.308 7.195 -6.041 1.00 91.25 276 GLY A CA 1
ATOM 1951 C C . GLY A 1 276 ? 15.774 7.551 -6.318 1.00 91.25 276 GLY A C 1
ATOM 1952 O O . GLY A 1 276 ? 16.091 8.010 -7.409 1.00 91.25 276 GLY A O 1
ATOM 1953 N N . PHE A 1 277 ? 16.675 7.327 -5.357 1.00 91.38 277 PHE A N 1
ATOM 1954 C CA . PHE A 1 277 ? 18.125 7.494 -5.531 1.00 91.38 277 PHE A CA 1
ATOM 1955 C C . PHE A 1 277 ? 18.831 6.227 -6.029 1.00 91.38 277 PHE A C 1
ATOM 1957 O O . PHE A 1 277 ? 20.053 6.219 -6.142 1.00 91.38 277 PHE A O 1
ATOM 1964 N N . GLY A 1 278 ? 18.089 5.153 -6.314 1.00 89.06 278 GLY A N 1
ATOM 1965 C CA . GLY A 1 278 ? 18.663 3.908 -6.826 1.00 89.06 278 GLY A CA 1
ATOM 1966 C C . GLY A 1 278 ? 19.390 3.064 -5.773 1.00 89.06 278 GLY A C 1
ATOM 1967 O O . GLY A 1 278 ? 20.131 2.149 -6.120 1.00 89.06 278 GLY A O 1
ATOM 1968 N N . ALA A 1 279 ? 19.174 3.309 -4.478 1.00 90.75 279 ALA A N 1
ATOM 1969 C CA . ALA A 1 279 ? 19.714 2.467 -3.415 1.00 90.75 279 ALA A CA 1
ATOM 1970 C C . ALA A 1 279 ? 18.881 1.179 -3.284 1.00 90.75 279 ALA A C 1
ATOM 1972 O O . ALA A 1 279 ? 17.836 1.156 -2.627 1.00 90.75 279 ALA A O 1
ATOM 1973 N N . ALA A 1 280 ? 19.351 0.104 -3.927 1.00 90.56 280 ALA A N 1
ATOM 1974 C CA . ALA A 1 280 ? 18.698 -1.210 -3.966 1.00 90.56 280 ALA A CA 1
ATOM 1975 C C . ALA A 1 280 ? 17.188 -1.121 -4.299 1.00 90.56 280 ALA A C 1
ATOM 1977 O O . ALA A 1 280 ? 16.358 -1.606 -3.519 1.00 90.56 280 ALA A O 1
ATOM 1978 N N . PRO A 1 281 ? 16.812 -0.507 -5.442 1.00 91.12 281 PRO A N 1
ATOM 1979 C CA . PRO A 1 281 ? 15.452 -0.039 -5.722 1.00 91.12 281 PRO A CA 1
ATOM 1980 C C . PRO A 1 281 ? 14.409 -1.159 -5.688 1.00 91.12 281 PRO A C 1
ATOM 1982 O O . PRO A 1 281 ? 13.279 -0.934 -5.268 1.00 91.12 281 PRO A O 1
ATOM 1985 N N . LEU A 1 282 ? 14.782 -2.393 -6.046 1.00 91.56 282 LEU A N 1
ATOM 1986 C CA . LEU A 1 282 ? 13.886 -3.546 -5.943 1.00 91.56 282 LEU A CA 1
ATOM 1987 C C . LEU A 1 282 ? 13.470 -3.834 -4.490 1.00 91.56 282 LEU A C 1
ATOM 1989 O O . LEU A 1 282 ? 12.292 -4.062 -4.203 1.00 91.56 282 LEU A O 1
ATOM 1993 N N . VAL A 1 283 ? 14.429 -3.817 -3.560 1.00 94.62 283 VAL A N 1
ATOM 1994 C CA . VAL A 1 283 ? 14.191 -4.099 -2.137 1.00 94.62 283 VAL A CA 1
ATOM 1995 C C . VAL A 1 283 ? 13.494 -2.916 -1.478 1.00 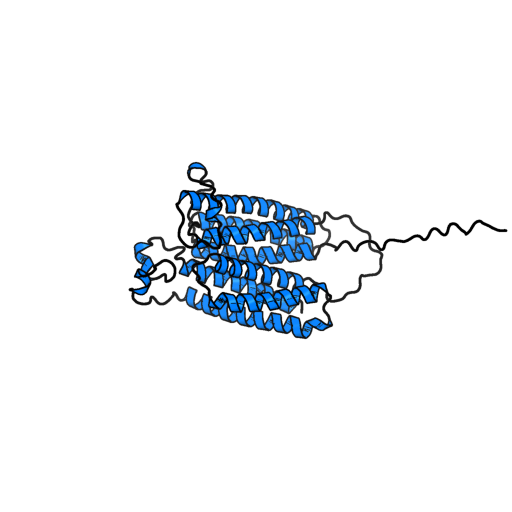94.62 283 VAL A C 1
ATOM 1997 O O . VAL A 1 283 ? 12.502 -3.097 -0.769 1.00 94.62 283 VAL A O 1
ATOM 2000 N N . THR A 1 284 ? 13.975 -1.701 -1.728 1.00 96.62 284 THR A N 1
ATOM 2001 C CA . THR A 1 284 ? 13.430 -0.493 -1.104 1.00 96.62 284 THR A CA 1
ATOM 2002 C C . THR A 1 284 ? 12.013 -0.190 -1.587 1.00 96.62 284 THR A C 1
ATOM 2004 O O . THR A 1 284 ? 11.160 0.075 -0.739 1.00 96.62 284 THR A O 1
ATOM 2007 N N . ALA A 1 285 ? 11.692 -0.385 -2.873 1.00 95.69 285 ALA A N 1
ATOM 2008 C CA . ALA A 1 285 ? 10.318 -0.283 -3.377 1.00 95.69 285 ALA A CA 1
ATOM 2009 C C . ALA A 1 285 ? 9.397 -1.354 -2.771 1.00 95.69 285 ALA A C 1
ATOM 2011 O O . ALA A 1 285 ? 8.256 -1.069 -2.397 1.00 95.69 285 ALA A O 1
ATOM 2012 N N . THR A 1 286 ? 9.893 -2.587 -2.620 1.00 96.56 286 THR A N 1
ATOM 2013 C CA . THR A 1 286 ? 9.145 -3.682 -1.980 1.00 96.56 286 THR A CA 1
ATOM 2014 C C . THR A 1 286 ? 8.770 -3.327 -0.541 1.00 96.56 286 THR A C 1
ATOM 2016 O O . THR A 1 286 ? 7.603 -3.422 -0.152 1.00 96.56 286 THR A O 1
ATOM 2019 N N . LEU A 1 287 ? 9.745 -2.866 0.246 1.00 98.19 287 LEU A N 1
ATOM 2020 C CA . LEU A 1 287 ? 9.520 -2.454 1.630 1.00 98.19 287 LEU A CA 1
ATOM 2021 C C . LEU A 1 287 ? 8.635 -1.205 1.714 1.00 98.19 287 LEU A C 1
ATOM 2023 O O . LEU A 1 287 ? 7.782 -1.134 2.593 1.00 98.19 287 LEU A O 1
ATOM 2027 N N . HIS A 1 288 ? 8.770 -0.258 0.782 1.00 98.06 288 HIS A N 1
ATOM 2028 C CA . HIS A 1 288 ? 7.933 0.943 0.720 1.00 98.06 288 HIS A CA 1
ATOM 2029 C C . HIS A 1 288 ? 6.443 0.589 0.562 1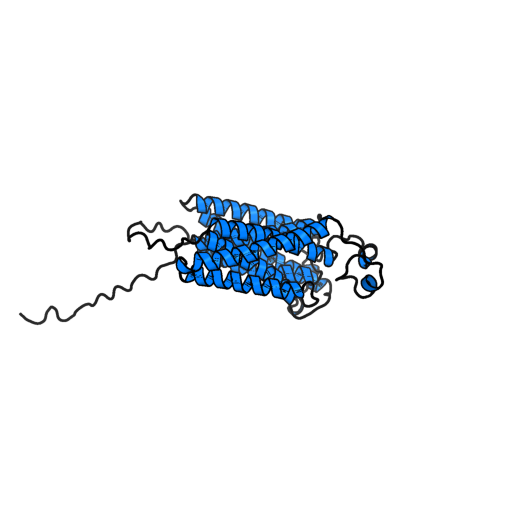.00 98.06 288 HIS A C 1
ATOM 2031 O O . HIS A 1 288 ? 5.583 1.186 1.206 1.00 98.06 288 HIS A O 1
ATOM 2037 N N . ASN A 1 289 ? 6.117 -0.431 -0.236 1.00 98.00 289 ASN A N 1
ATOM 2038 C CA . ASN A 1 289 ? 4.744 -0.927 -0.376 1.00 98.00 289 ASN A CA 1
ATOM 2039 C C . ASN A 1 289 ? 4.252 -1.636 0.902 1.00 98.00 289 ASN A C 1
ATOM 2041 O O . ASN A 1 289 ? 3.107 -1.451 1.318 1.00 98.00 289 ASN A O 1
ATOM 2045 N N . ALA A 1 290 ? 5.111 -2.429 1.550 1.00 98.31 290 ALA A N 1
ATOM 2046 C CA . ALA A 1 290 ? 4.767 -3.124 2.792 1.00 98.31 290 ALA A CA 1
ATOM 2047 C C . ALA A 1 290 ? 4.487 -2.143 3.947 1.00 98.31 290 ALA A C 1
ATOM 2049 O O . ALA A 1 290 ? 3.490 -2.275 4.662 1.00 98.31 290 ALA A O 1
ATOM 2050 N N . VAL A 1 291 ? 5.344 -1.130 4.106 1.00 98.69 291 VAL A N 1
ATOM 2051 C CA . VAL A 1 291 ? 5.211 -0.091 5.136 1.00 98.69 291 VAL A CA 1
ATOM 2052 C C . VAL A 1 291 ? 3.991 0.792 4.870 1.00 98.69 291 VAL A C 1
ATOM 2054 O O . VAL A 1 291 ? 3.274 1.103 5.820 1.00 98.69 291 VAL A O 1
ATOM 2057 N N . ALA A 1 292 ? 3.662 1.102 3.609 1.00 98.50 292 ALA A N 1
ATOM 2058 C CA . ALA A 1 292 ? 2.414 1.790 3.265 1.00 98.50 292 ALA A CA 1
ATOM 2059 C C . ALA A 1 292 ? 1.165 1.021 3.738 1.00 98.50 292 ALA A C 1
ATOM 2061 O O . ALA A 1 292 ? 0.271 1.621 4.337 1.00 98.50 292 ALA A O 1
ATOM 2062 N N . ALA A 1 293 ? 1.119 -0.303 3.544 1.00 98.50 293 ALA A N 1
ATOM 2063 C CA . ALA A 1 293 ? -0.002 -1.135 3.994 1.00 98.50 293 ALA A CA 1
ATOM 2064 C C . ALA A 1 293 ? -0.126 -1.179 5.528 1.00 98.50 293 ALA A C 1
ATOM 2066 O O . ALA A 1 293 ? -1.230 -1.083 6.079 1.00 98.50 293 ALA A O 1
ATOM 2067 N N . LEU A 1 294 ? 1.004 -1.262 6.239 1.00 98.44 294 LEU A N 1
ATOM 2068 C CA . LEU A 1 294 ? 1.026 -1.144 7.700 1.00 98.44 294 LEU A CA 1
ATOM 2069 C C . LEU A 1 294 ? 0.535 0.232 8.151 1.00 98.44 294 LEU A C 1
ATOM 2071 O O . LEU A 1 294 ? -0.303 0.326 9.045 1.00 98.44 294 LEU A O 1
ATOM 2075 N N . LEU A 1 295 ? 1.004 1.298 7.509 1.00 98.50 295 LEU A N 1
ATOM 2076 C CA . LEU A 1 295 ? 0.625 2.663 7.848 1.00 98.50 295 LEU A CA 1
ATOM 2077 C C . LEU A 1 295 ? -0.871 2.916 7.612 1.00 98.50 295 LEU A C 1
ATOM 2079 O O . LEU A 1 295 ? -1.524 3.502 8.475 1.00 98.50 295 LEU A O 1
ATOM 2083 N N . ALA A 1 296 ? -1.443 2.402 6.518 1.00 98.31 296 ALA A N 1
ATOM 2084 C CA . ALA A 1 296 ? -2.888 2.418 6.276 1.00 98.31 296 ALA A CA 1
ATOM 2085 C C . ALA A 1 296 ? -3.661 1.689 7.390 1.00 98.31 296 ALA A C 1
ATOM 2087 O O . ALA A 1 296 ? -4.675 2.190 7.884 1.00 98.31 296 ALA A O 1
ATOM 2088 N N . SER A 1 297 ? -3.145 0.546 7.850 1.00 97.75 297 SER A N 1
ATOM 2089 C CA . SER A 1 297 ? -3.735 -0.240 8.941 1.00 97.75 297 SER A CA 1
ATOM 2090 C C . SER A 1 297 ? -3.732 0.527 10.271 1.00 97.75 297 SER A C 1
ATOM 2092 O O . SER A 1 297 ? -4.763 0.621 10.941 1.00 97.75 297 SER A O 1
ATOM 2094 N N . VAL A 1 298 ? -2.597 1.134 10.643 1.00 97.12 298 VAL A N 1
ATOM 2095 C CA . VAL A 1 298 ? -2.452 1.902 11.895 1.00 97.12 298 VAL A CA 1
ATOM 2096 C C . VAL A 1 298 ? -3.280 3.192 11.869 1.00 97.12 298 VAL A C 1
ATOM 2098 O O . VAL A 1 298 ? -3.953 3.508 12.852 1.00 97.12 298 VAL A O 1
ATOM 2101 N N . LEU A 1 299 ? -3.300 3.916 10.744 1.00 97.00 299 LEU A N 1
ATOM 2102 C CA . LEU A 1 299 ? -4.147 5.102 10.573 1.00 97.00 299 LEU A CA 1
ATOM 2103 C C . LEU A 1 299 ? -5.633 4.753 10.667 1.00 97.00 299 LEU A C 1
ATOM 2105 O O . LEU A 1 299 ? -6.395 5.481 11.300 1.00 97.00 299 LEU A O 1
ATOM 2109 N N . THR A 1 300 ? -6.041 3.615 10.102 1.00 95.69 300 THR A N 1
ATOM 2110 C CA . THR A 1 300 ? -7.426 3.141 10.199 1.00 95.69 300 THR A CA 1
ATOM 2111 C C . THR A 1 300 ? -7.791 2.758 11.630 1.00 95.69 300 THR A C 1
ATOM 2113 O O . THR A 1 300 ? -8.871 3.114 12.102 1.00 95.69 300 THR A O 1
ATOM 2116 N N . ALA A 1 301 ? -6.886 2.099 12.360 1.00 93.31 301 ALA A N 1
ATOM 2117 C CA . ALA A 1 301 ? -7.074 1.807 13.779 1.00 93.31 301 ALA A CA 1
ATOM 2118 C C . ALA A 1 301 ? -7.250 3.091 14.610 1.00 93.31 301 ALA A C 1
ATOM 2120 O O . ALA A 1 301 ? -8.152 3.159 15.446 1.00 93.31 301 ALA A O 1
ATOM 2121 N N . LEU A 1 302 ? -6.447 4.127 14.340 1.00 92.81 302 LEU A N 1
ATOM 2122 C CA . LEU A 1 302 ? -6.569 5.426 15.004 1.00 92.81 302 LEU A CA 1
ATOM 2123 C C . LEU A 1 302 ? -7.876 6.149 14.635 1.00 92.81 302 LEU A C 1
ATOM 2125 O O . LEU A 1 302 ? -8.545 6.699 15.508 1.00 92.81 302 LEU A O 1
ATOM 2129 N N . ALA A 1 303 ? -8.272 6.123 13.360 1.00 91.50 303 ALA A N 1
ATOM 2130 C CA . ALA A 1 303 ? -9.534 6.702 12.904 1.00 91.50 303 ALA A CA 1
ATOM 2131 C C . ALA A 1 303 ? -10.752 5.997 13.530 1.00 91.50 303 ALA A C 1
ATOM 2133 O O . ALA A 1 303 ? -11.733 6.653 13.878 1.00 91.50 303 ALA A O 1
ATOM 2134 N N . ALA A 1 304 ? -10.674 4.676 13.721 1.00 86.50 304 ALA A N 1
ATOM 2135 C CA . ALA A 1 304 ? -11.720 3.871 14.348 1.00 86.50 304 ALA A CA 1
ATOM 2136 C C . ALA A 1 304 ? -11.840 4.092 15.865 1.00 86.50 304 ALA A C 1
ATOM 2138 O O . ALA A 1 304 ? -12.937 3.958 16.405 1.00 86.50 304 ALA A O 1
ATOM 2139 N N . ALA A 1 305 ? -10.738 4.431 16.542 1.00 77.38 305 ALA A N 1
ATOM 2140 C CA . ALA A 1 305 ? -10.719 4.724 17.976 1.00 77.38 305 ALA A CA 1
ATOM 2141 C C . ALA A 1 305 ? -11.407 6.058 18.332 1.00 77.38 305 ALA A C 1
ATOM 2143 O O . ALA A 1 305 ? -11.782 6.273 19.484 1.00 77.38 305 ALA A O 1
ATOM 2144 N N . ALA A 1 306 ? -11.616 6.947 17.354 1.00 63.97 306 ALA A N 1
ATOM 2145 C CA . ALA A 1 306 ? -12.288 8.217 17.588 1.00 63.97 306 ALA A CA 1
ATOM 2146 C C . ALA A 1 306 ? -13.773 8.003 17.960 1.00 63.97 306 ALA A C 1
ATOM 2148 O O . ALA A 1 306 ? -14.482 7.273 17.258 1.00 63.97 306 ALA A O 1
ATOM 2149 N N . PRO A 1 307 ? -14.292 8.666 19.014 1.00 54.72 307 PRO A N 1
ATOM 2150 C CA . PRO A 1 307 ? -15.701 8.566 19.360 1.00 54.72 307 PRO A CA 1
ATOM 2151 C C . PRO A 1 307 ? -16.549 9.038 18.178 1.00 54.72 307 PRO A C 1
ATOM 2153 O O . PRO A 1 307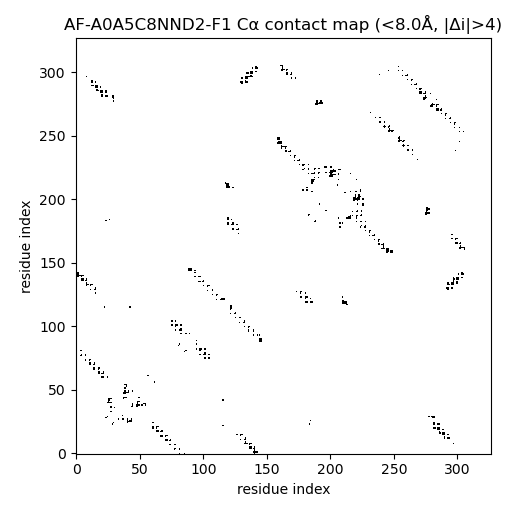 ? -16.436 10.190 17.743 1.00 54.72 307 PRO A O 1
ATOM 2156 N N . ARG A 1 308 ? -17.416 8.158 17.663 1.00 48.91 308 ARG A N 1
ATOM 2157 C CA . ARG A 1 308 ? -18.468 8.570 16.729 1.00 48.91 308 ARG A CA 1
ATOM 2158 C C . ARG A 1 308 ? -19.337 9.565 17.478 1.00 48.91 308 ARG A C 1
ATOM 2160 O O . ARG A 1 308 ? -19.850 9.233 18.544 1.00 48.91 308 ARG A O 1
ATOM 2167 N N . ALA A 1 309 ? -19.476 10.776 16.948 1.00 40.44 309 ALA A N 1
ATOM 2168 C CA . ALA A 1 309 ? -20.472 11.706 17.446 1.00 40.44 309 ALA A CA 1
ATOM 2169 C C . ALA A 1 309 ? -21.838 11.038 17.256 1.00 40.44 309 ALA A C 1
ATOM 2171 O O . ALA A 1 309 ? -22.378 11.006 16.154 1.00 40.44 309 ALA A O 1
ATOM 2172 N N . THR A 1 310 ? -22.366 10.424 18.311 1.00 40.25 310 THR A N 1
ATOM 2173 C CA . THR A 1 310 ? -23.774 10.065 18.361 1.00 40.25 310 THR A CA 1
ATOM 2174 C C . THR A 1 310 ? -24.523 11.379 18.255 1.00 40.25 310 THR A C 1
ATOM 2176 O O . THR A 1 310 ? -24.346 12.246 19.113 1.00 40.25 310 THR A O 1
ATOM 2179 N N . ALA A 1 311 ? -25.288 11.552 17.175 1.00 37.22 311 ALA A N 1
ATOM 2180 C CA . ALA A 1 311 ? -26.246 12.639 17.069 1.00 37.22 311 ALA A CA 1
ATOM 2181 C C . ALA A 1 311 ? -27.030 12.666 18.383 1.00 37.22 311 ALA A C 1
ATOM 2183 O O . ALA A 1 311 ? -27.610 11.649 18.771 1.00 37.22 311 ALA A O 1
ATOM 2184 N N . ALA A 1 312 ? -26.941 13.779 19.112 1.00 39.94 312 ALA A N 1
ATOM 2185 C CA . ALA A 1 312 ? -27.682 13.932 20.349 1.00 39.94 312 ALA A CA 1
ATOM 2186 C C . ALA A 1 312 ? -29.156 13.635 20.036 1.00 39.94 312 ALA A C 1
ATOM 2188 O O . ALA A 1 312 ? -29.651 14.135 19.016 1.00 39.94 312 ALA A O 1
ATOM 2189 N N . PRO A 1 313 ? -29.858 12.819 20.842 1.00 43.75 313 PRO A N 1
ATOM 2190 C CA . PRO A 1 313 ? -31.297 12.725 20.699 1.00 43.75 313 PRO A CA 1
ATOM 2191 C C . PRO A 1 313 ? -31.822 14.155 20.801 1.00 43.75 313 PRO A C 1
ATOM 2193 O O . PRO A 1 313 ? -31.549 14.848 21.783 1.00 43.75 313 PRO A O 1
ATOM 2196 N N . ARG A 1 314 ? -32.492 14.633 19.745 1.00 42.34 314 ARG A N 1
ATOM 2197 C CA . ARG A 1 314 ? -33.259 15.872 19.824 1.00 42.34 314 ARG A CA 1
ATOM 2198 C C . ARG A 1 314 ? -34.242 15.648 20.965 1.00 42.34 314 ARG A C 1
ATOM 2200 O O . ARG A 1 314 ? -35.209 14.911 20.797 1.00 42.34 314 ARG A O 1
ATOM 2207 N N . LEU A 1 315 ? -33.966 16.236 22.126 1.00 48.50 315 LEU A N 1
ATOM 2208 C CA . LEU A 1 315 ? -34.983 16.502 23.127 1.00 48.50 315 LEU A CA 1
ATOM 2209 C C . LEU A 1 315 ? -35.989 17.410 22.418 1.00 48.50 315 LEU A C 1
ATOM 2211 O O . LEU A 1 315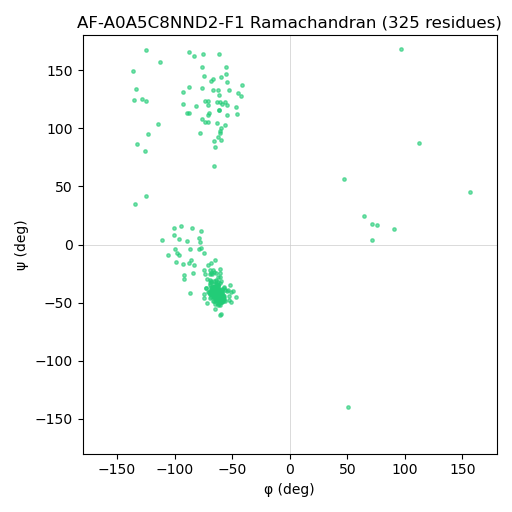 ? -35.825 18.626 22.383 1.00 48.50 315 LEU A O 1
ATOM 2215 N N . MET A 1 316 ? -36.997 16.812 21.780 1.00 48.34 316 MET A N 1
ATOM 2216 C CA . MET A 1 316 ? -38.264 17.493 21.570 1.00 48.34 316 MET A CA 1
ATOM 2217 C C . MET A 1 316 ? -38.825 17.693 22.972 1.00 48.34 316 MET A C 1
ATOM 2219 O O . MET A 1 316 ? -39.566 16.865 23.491 1.00 48.34 316 MET A O 1
ATOM 2223 N N . ALA A 1 317 ? -38.385 18.770 23.619 1.00 48.12 317 ALA A N 1
ATOM 2224 C CA . ALA A 1 317 ? -39.166 19.392 24.658 1.00 48.12 317 ALA A CA 1
ATOM 2225 C C . ALA A 1 317 ? -40.458 19.830 23.966 1.00 48.12 317 ALA A C 1
ATOM 2227 O O . ALA A 1 317 ? -40.495 20.851 23.281 1.00 48.12 317 ALA A O 1
ATOM 2228 N N . ALA A 1 318 ? -41.491 18.996 24.067 1.00 49.28 318 ALA A N 1
ATOM 2229 C CA . ALA A 1 318 ? -42.852 19.454 23.905 1.00 49.28 318 ALA A CA 1
ATOM 2230 C C . ALA A 1 318 ? -43.076 20.462 25.038 1.00 49.28 318 ALA A C 1
ATOM 2232 O O . ALA A 1 318 ? -43.357 20.091 26.175 1.00 49.28 318 ALA A O 1
ATOM 2233 N N . ALA A 1 319 ? -42.822 21.736 24.747 1.00 50.06 319 ALA A N 1
ATOM 2234 C CA . ALA A 1 319 ? -43.461 22.808 25.475 1.00 50.06 319 ALA A CA 1
ATOM 2235 C C . ALA A 1 319 ? -44.951 22.649 25.176 1.00 50.06 319 ALA A C 1
ATOM 2237 O O . ALA A 1 319 ? -45.376 22.881 24.049 1.00 50.06 319 ALA A O 1
ATOM 2238 N N . ASP A 1 320 ? -45.686 22.129 26.150 1.00 55.09 320 ASP A N 1
ATOM 2239 C CA . ASP A 1 320 ? -47.141 22.147 26.192 1.00 55.09 320 ASP A CA 1
ATOM 2240 C C . ASP A 1 320 ? -47.565 23.574 26.591 1.00 55.09 320 ASP A C 1
ATOM 2242 O O . ASP A 1 320 ? -47.304 23.973 27.732 1.00 55.09 320 ASP A O 1
ATOM 2246 N N . PRO A 1 321 ? -48.117 24.390 25.672 1.00 53.91 321 PRO A N 1
ATOM 2247 C CA . PRO A 1 321 ? -48.539 25.749 25.987 1.00 53.91 321 PRO A CA 1
ATOM 2248 C C . PRO A 1 321 ? -49.895 25.808 26.713 1.00 53.91 321 PRO A C 1
ATOM 2250 O O . PRO A 1 321 ? -50.271 26.891 27.154 1.00 53.91 321 PRO A O 1
ATOM 2253 N N . ASP A 1 322 ? -50.597 24.686 26.915 1.00 57.09 322 ASP A N 1
ATOM 2254 C CA . ASP A 1 322 ? -51.971 24.695 27.443 1.00 57.09 322 ASP A CA 1
ATOM 2255 C C . ASP A 1 322 ? -52.067 24.475 28.961 1.00 57.09 322 ASP A C 1
ATOM 2257 O O . ASP A 1 322 ? -53.156 24.458 29.535 1.00 57.09 322 ASP A O 1
ATOM 2261 N N . ARG A 1 323 ? -50.938 24.389 29.676 1.00 53.19 323 ARG A N 1
ATOM 2262 C CA . ARG A 1 323 ? -50.947 24.131 31.129 1.00 53.19 323 ARG A CA 1
ATOM 2263 C C . ARG A 1 323 ? -51.271 25.337 32.027 1.00 53.19 323 ARG A C 1
ATOM 2265 O O . ARG A 1 323 ? -51.212 25.198 33.245 1.00 53.19 323 ARG A O 1
ATOM 2272 N N . PHE A 1 324 ? -51.635 26.491 31.458 1.00 56.94 324 PHE A N 1
ATOM 2273 C CA . PHE A 1 324 ? -52.036 27.700 32.202 1.00 56.94 324 PHE A CA 1
ATOM 2274 C C . PHE A 1 324 ? -53.309 28.373 31.658 1.00 56.94 324 PHE A C 1
ATOM 2276 O O . PHE A 1 324 ? -53.445 29.594 31.712 1.00 56.94 324 PHE A O 1
ATOM 2283 N N . ALA A 1 325 ? -54.272 27.591 31.168 1.00 55.50 325 ALA A N 1
ATOM 2284 C CA . ALA A 1 325 ? -55.623 28.080 30.906 1.00 55.50 325 ALA A CA 1
ATOM 2285 C C . ALA A 1 325 ? -56.652 27.247 31.687 1.00 55.50 325 ALA A C 1
ATOM 2287 O O . ALA A 1 325 ? -57.105 26.206 31.225 1.00 55.50 325 ALA A O 1
ATOM 2288 N N . GLY A 1 326 ? -57.030 27.736 32.873 1.00 59.81 326 GLY A N 1
ATOM 2289 C CA . GLY A 1 326 ? -58.228 27.295 33.597 1.00 59.81 326 GLY A CA 1
ATOM 2290 C C . GLY A 1 326 ? -57.968 26.542 34.901 1.00 59.81 326 GLY A C 1
ATOM 2291 O O . GLY A 1 326 ? -57.906 25.319 34.895 1.00 59.81 326 GLY A O 1
ATOM 2292 N N . THR A 1 327 ? -57.822 27.285 36.002 1.00 47.38 327 THR A N 1
ATOM 2293 C CA . THR A 1 327 ? -58.753 27.397 37.154 1.00 47.38 327 THR A CA 1
ATOM 2294 C C . THR A 1 327 ? -58.054 28.153 38.272 1.00 47.38 327 THR A C 1
ATOM 2296 O O . THR A 1 327 ? -56.950 27.705 38.655 1.00 47.38 327 THR A O 1
#

Foldseek 3Di:
DLVLLVLLLLLLLLLLLLVLLLQCVLVVQQDPDCVVCLLARPPNNPVNVVVHDHDDDDPVNVVSVVSNVVSLVSSLVSLVCCQPVVVVQADPVLNVLSVLLNVLSVVLVVLVVCPPDQQLVSQLSNLLSSLSNSLSSLLNSLDDRDDDPDPPDDDPPPQPQLLVLLVVLLVLLNVLSLLVSLLSSQVLQQLALDPADPVLADDDPVSSPSRDGYHDDSNPSNNSLVVSVVSLVVSLVSLLVSLVSLCPDPDPVSVVLSVLSNVLSVLLVVLSSCLNNSNVVSNSSSVNSSSSSVNSSSSSSSNSPGDDPPPPPPPPPPPPVPPPPDD

Sequence (327 aa):
MKRLALLACLLTVCITASSALIRHWQAGLGCDAWGACAATFPVRGGAEAAAGVPVEPPPAIRVARLTHRASASAVGLLVAAIALFGWARFSGAQRVASAIALADTVFLAWLGRYTPHDLPLVTVGNVAGGMVLAAVLAWLATADAGRAAPPVGRAVTSAPRAGGPAGFSLLLMALLVFTGTMTSVRGAVDACPQLLCLGGARLEAAAFDPWAAGDLERPAEIGMHLVHRLLALAFAAAALSAASRAWRSAAASERGLAVAIAVLVATQLALGLATGFGAAPLVTATLHNAVAALLASVLTALAAAAPRATAAPRLMAAADPDRFAGT

InterPro domains:
  IPR003780 COX15/CtaA family [PF02628] (3-299)
  IPR050450 COX15/CtaA Heme A synthase, prokaryotes [PTHR35457] (2-311)

Mean predicted aligned error: 8.54 Å

Radius of gyration: 23.67 Å; Cα contacts (8 Å, |Δi|>4): 443; chains: 1; bounding box: 81×47×66 Å

pLDDT: mean 85.53, std 17.32, range [37.19, 98.75]